Protein AF-A0A4R8L889-F1 (afdb_monomer)

Mean predicted aligned error: 14.19 Å

Organism: NCBI:txid392010

Structure (mmCIF, N/CA/C/O backbone):
data_AF-A0A4R8L889-F1
#
_entry.id   AF-A0A4R8L889-F1
#
loop_
_atom_site.group_PDB
_atom_site.id
_atom_site.type_symbol
_atom_site.label_atom_id
_atom_site.label_alt_id
_atom_site.label_comp_id
_atom_site.label_asym_id
_atom_site.label_entity_id
_atom_site.label_seq_id
_atom_site.pdbx_PDB_ins_code
_atom_site.Cartn_x
_atom_site.Cartn_y
_atom_site.Cartn_z
_atom_site.occupancy
_atom_site.B_iso_or_equiv
_atom_site.auth_seq_id
_atom_site.auth_comp_id
_atom_site.auth_asym_id
_atom_site.auth_atom_id
_atom_site.pdbx_PDB_model_num
ATOM 1 N N . MET A 1 1 ? -43.568 20.601 22.775 1.00 86.56 1 MET A N 1
ATOM 2 C CA . MET A 1 1 ? -43.281 19.195 22.424 1.00 86.56 1 MET A CA 1
ATOM 3 C C . MET A 1 1 ? -43.347 19.053 20.922 1.00 86.56 1 MET A C 1
ATOM 5 O O . MET A 1 1 ? -44.250 19.631 20.333 1.00 86.56 1 MET A O 1
ATOM 9 N N . LEU A 1 2 ? -42.409 18.328 20.322 1.00 93.06 2 LEU A N 1
ATOM 10 C CA . LEU A 1 2 ? -42.327 18.161 18.871 1.00 93.06 2 LEU A CA 1
ATOM 11 C C . LEU A 1 2 ? -42.810 16.766 18.479 1.00 93.06 2 LEU A C 1
ATOM 13 O O . LEU A 1 2 ? -42.552 15.789 19.183 1.00 93.06 2 LEU A O 1
ATOM 17 N N . ARG A 1 3 ? -43.510 16.659 17.355 1.00 95.94 3 ARG A N 1
ATOM 18 C CA . ARG A 1 3 ? -43.811 15.384 16.702 1.00 95.94 3 ARG A CA 1
ATOM 19 C C . ARG A 1 3 ? -42.691 15.034 15.730 1.00 95.94 3 ARG A C 1
ATOM 21 O O . ARG A 1 3 ? -41.908 15.877 15.305 1.00 95.94 3 ARG A O 1
ATOM 28 N N . LYS A 1 4 ? -42.662 13.773 15.292 1.00 94.94 4 LYS A N 1
ATOM 29 C CA . LYS A 1 4 ? -41.688 13.299 14.296 1.00 94.94 4 LYS A CA 1
ATOM 30 C C . LYS A 1 4 ? -41.699 14.118 12.994 1.00 94.94 4 LYS A C 1
ATOM 32 O O . LYS A 1 4 ? -40.660 14.235 12.359 1.00 94.94 4 LYS A O 1
ATOM 37 N N . LYS A 1 5 ? -42.856 14.663 12.590 1.00 96.56 5 LYS A N 1
ATOM 38 C CA . LYS A 1 5 ? -42.965 15.540 11.408 1.00 96.56 5 LYS A CA 1
ATOM 39 C C . LYS A 1 5 ? -42.187 16.845 11.605 1.00 96.56 5 LYS A C 1
ATOM 41 O O . LYS A 1 5 ? -41.402 17.205 10.740 1.00 96.56 5 LYS A O 1
ATOM 46 N N . ASP A 1 6 ? -42.316 17.454 12.776 1.00 97.19 6 ASP A N 1
ATOM 47 C CA . ASP A 1 6 ? -41.641 18.709 13.113 1.00 97.19 6 ASP A CA 1
ATOM 48 C C . ASP A 1 6 ? -40.112 18.521 13.162 1.00 97.19 6 ASP A C 1
ATOM 50 O O . ASP A 1 6 ? -39.364 19.377 12.704 1.00 97.19 6 ASP A O 1
ATOM 54 N N . LEU A 1 7 ? -39.623 17.363 13.632 1.00 96.75 7 LEU A N 1
ATOM 55 C CA . LEU A 1 7 ? -38.185 17.044 13.596 1.00 96.75 7 LEU A CA 1
ATOM 56 C C . LEU A 1 7 ? -37.635 16.963 12.165 1.00 96.75 7 LEU A C 1
ATOM 58 O O . LEU A 1 7 ? -36.503 17.369 11.918 1.00 96.75 7 LEU A O 1
ATOM 62 N N . VAL A 1 8 ? -38.424 16.432 11.227 1.00 97.56 8 VAL A N 1
ATOM 63 C CA . VAL A 1 8 ? -38.043 16.333 9.810 1.00 97.56 8 VAL A CA 1
ATOM 64 C C . VAL A 1 8 ? -37.912 17.724 9.193 1.00 97.56 8 VAL A C 1
ATOM 66 O O . VAL A 1 8 ? -36.929 17.988 8.503 1.00 97.56 8 VAL A O 1
ATOM 69 N N . GLU A 1 9 ? -38.861 18.616 9.483 1.00 97.31 9 GLU A N 1
ATOM 70 C CA . GLU A 1 9 ? -38.838 20.003 9.006 1.00 97.31 9 GLU A CA 1
ATOM 71 C C . GLU A 1 9 ? -37.651 20.786 9.580 1.00 97.31 9 GLU A C 1
ATOM 73 O O . GLU A 1 9 ? -36.946 21.460 8.834 1.00 97.31 9 GLU A O 1
ATOM 78 N N . VAL A 1 10 ? -37.372 20.641 10.880 1.00 97.31 10 VAL A N 1
ATOM 79 C CA . VAL A 1 10 ? -36.268 21.352 11.547 1.00 97.31 10 VAL A CA 1
ATOM 80 C C . VAL A 1 10 ? -34.893 20.859 11.084 1.00 97.31 10 VAL A C 1
ATOM 82 O O . VAL A 1 10 ? -33.978 21.661 10.903 1.00 97.31 10 VAL A O 1
ATOM 85 N N . LEU A 1 11 ? -34.718 19.549 10.888 1.00 97.00 11 LEU A N 1
ATOM 86 C CA . LEU A 1 11 ? -33.416 18.977 10.526 1.00 97.00 11 LEU A CA 1
ATOM 87 C C . LEU A 1 11 ? -33.138 19.006 9.016 1.00 97.00 11 LEU A C 1
ATOM 89 O O . LEU A 1 11 ? -31.977 18.873 8.614 1.00 97.00 11 LEU A O 1
ATOM 93 N N . GLY A 1 12 ? -34.169 19.152 8.179 1.00 97.56 12 GLY A N 1
ATOM 94 C CA . GLY A 1 12 ? -34.040 19.158 6.720 1.00 97.56 12 GLY A CA 1
ATOM 95 C C . GLY A 1 12 ? -33.502 17.842 6.146 1.00 97.56 12 GLY A C 1
ATOM 96 O O . GLY A 1 12 ? -32.724 17.859 5.197 1.00 97.56 12 GLY A O 1
ATOM 97 N N . VAL A 1 13 ? -33.856 16.702 6.748 1.00 97.12 13 VAL A N 1
ATOM 98 C CA . VAL A 1 13 ? -33.422 15.353 6.327 1.00 97.12 13 VAL A CA 1
ATOM 99 C C . VAL A 1 13 ? -34.626 14.456 6.044 1.00 97.12 13 VAL A C 1
ATOM 101 O O . VAL A 1 13 ? -35.734 14.722 6.504 1.00 97.12 13 VAL A O 1
ATOM 104 N N . ALA A 1 14 ? -34.432 13.367 5.298 1.00 97.75 14 ALA A N 1
ATOM 105 C CA . ALA A 1 14 ? -35.516 12.446 4.969 1.00 97.75 14 ALA A CA 1
ATOM 106 C C . ALA A 1 14 ? -36.149 11.808 6.223 1.00 97.75 14 ALA A C 1
ATOM 108 O O . ALA A 1 14 ? -35.481 11.481 7.205 1.00 97.75 14 ALA A O 1
ATOM 109 N N . LYS A 1 15 ? -37.465 11.562 6.166 1.00 97.69 15 LYS A N 1
ATOM 110 C CA . LYS A 1 15 ? -38.235 10.964 7.273 1.00 97.69 15 LYS A CA 1
ATOM 111 C C . LYS A 1 15 ? -37.719 9.583 7.701 1.00 97.69 15 LYS A C 1
ATOM 113 O O . LYS A 1 15 ? -37.825 9.253 8.883 1.00 97.69 15 LYS A O 1
ATOM 118 N N . SER A 1 16 ? -37.217 8.782 6.759 1.00 97.38 16 SER A N 1
ATOM 119 C CA . SER A 1 16 ? -36.585 7.484 7.034 1.00 97.38 16 SER A CA 1
ATOM 120 C C . SER A 1 16 ? -35.320 7.666 7.865 1.00 97.38 16 SER A C 1
ATOM 122 O O . SER A 1 16 ? -35.236 7.112 8.949 1.00 97.38 16 SER A O 1
ATOM 124 N N . THR A 1 17 ? -34.426 8.562 7.450 1.00 97.69 17 THR A N 1
ATOM 125 C CA . THR A 1 17 ? -33.176 8.862 8.161 1.00 97.69 17 THR A CA 1
ATOM 126 C C . THR A 1 17 ? -33.413 9.295 9.609 1.00 97.69 17 THR A C 1
ATOM 128 O O . THR A 1 17 ? -32.753 8.801 10.517 1.00 97.69 17 THR A O 1
ATOM 131 N N . VAL A 1 18 ? -34.409 10.155 9.858 1.00 97.75 18 VAL A N 1
ATOM 132 C CA . VAL A 1 18 ? -34.788 10.534 11.234 1.00 97.75 18 VAL A CA 1
ATOM 133 C C . VAL A 1 18 ? -35.314 9.332 12.022 1.00 97.75 18 VAL A C 1
ATOM 135 O O . VAL A 1 18 ? -35.046 9.215 13.213 1.00 97.75 18 VAL A O 1
ATOM 138 N N . ALA A 1 19 ? -36.073 8.434 11.385 1.00 97.38 19 ALA A N 1
ATOM 139 C CA . ALA A 1 19 ? -36.548 7.207 12.023 1.00 97.38 19 ALA A CA 1
ATOM 140 C C . ALA A 1 19 ? -35.385 6.311 12.457 1.00 97.38 19 ALA A C 1
ATOM 142 O O . ALA A 1 19 ? -35.379 5.841 13.594 1.00 97.38 19 ALA A O 1
ATOM 143 N N . ASP A 1 20 ? -34.420 6.128 11.559 1.00 97.88 20 ASP A N 1
ATOM 144 C CA . ASP A 1 20 ? -33.263 5.269 11.767 1.00 97.88 20 ASP A CA 1
ATOM 145 C C . ASP A 1 20 ? -32.399 5.823 12.898 1.00 97.88 20 ASP A C 1
ATOM 147 O O . ASP A 1 20 ? -32.084 5.099 13.836 1.00 97.88 20 ASP A O 1
ATOM 151 N N . TRP A 1 21 ? -32.118 7.130 12.903 1.00 97.62 21 TRP A N 1
ATOM 152 C CA . TRP A 1 21 ? -31.371 7.764 13.994 1.00 97.62 21 TRP A CA 1
ATOM 153 C C . TRP A 1 21 ? -32.094 7.674 15.337 1.00 97.62 21 TRP A C 1
ATOM 155 O O . TRP A 1 21 ? -31.454 7.422 16.355 1.00 97.62 21 TRP A O 1
ATOM 165 N N . ILE A 1 22 ? -33.421 7.835 15.360 1.00 96.44 22 ILE A N 1
ATOM 166 C CA . ILE A 1 22 ? -34.195 7.670 16.597 1.00 96.44 22 ILE A CA 1
ATOM 167 C C . ILE A 1 22 ? -34.085 6.238 17.119 1.00 96.44 22 ILE A C 1
ATOM 169 O O . ILE A 1 22 ? -33.891 6.057 18.315 1.00 96.44 22 ILE A O 1
ATOM 173 N N . SER A 1 23 ? -34.177 5.232 16.246 1.00 96.00 23 SER A N 1
ATOM 174 C CA . SER A 1 23 ? -34.044 3.830 16.649 1.00 96.00 23 SER A CA 1
ATOM 175 C C . SER A 1 23 ? -32.618 3.490 17.087 1.00 96.00 23 SER A C 1
ATOM 177 O O . SER A 1 23 ? -32.427 2.755 18.052 1.00 96.00 23 SER A O 1
ATOM 179 N N . GLU A 1 24 ? -31.614 4.005 16.379 1.00 96.50 24 GLU A N 1
ATOM 180 C CA . GLU A 1 24 ? -30.206 3.718 16.643 1.00 96.50 24 GLU A CA 1
ATOM 181 C C . GLU A 1 24 ? -29.693 4.380 17.914 1.00 96.50 24 GLU A C 1
ATOM 183 O O . GLU A 1 24 ? -28.865 3.774 18.580 1.00 96.50 24 GLU A O 1
ATOM 188 N N . PHE A 1 25 ? -30.156 5.590 18.235 1.00 95.81 25 PHE A N 1
ATOM 189 C CA . PHE A 1 25 ? -29.645 6.414 19.335 1.00 95.81 25 PHE A CA 1
ATOM 190 C C . PHE A 1 25 ? -30.726 6.737 20.377 1.00 95.81 25 PHE A C 1
ATOM 192 O O . PHE A 1 25 ? -30.626 7.742 21.082 1.00 95.81 25 PHE A O 1
ATOM 199 N N . GLN A 1 26 ? -31.749 5.881 20.507 1.00 94.88 26 GLN A N 1
ATOM 200 C CA . GLN A 1 26 ? -32.895 6.094 21.407 1.00 94.88 26 GLN A CA 1
ATOM 201 C C . GLN A 1 26 ? -32.496 6.418 22.854 1.00 94.88 26 GLN A C 1
ATOM 203 O O . GLN A 1 26 ? -33.179 7.181 23.524 1.00 94.88 26 GLN A O 1
ATOM 208 N N . VAL A 1 27 ? -31.355 5.894 23.309 1.00 93.38 27 VAL A N 1
ATOM 209 C CA . VAL A 1 27 ? -30.817 6.072 24.667 1.00 93.38 27 VAL A CA 1
ATOM 210 C C . VAL A 1 27 ? -30.533 7.546 24.998 1.00 93.38 27 VAL A C 1
ATOM 212 O O . VAL A 1 27 ? -30.650 7.961 26.152 1.00 93.38 27 VAL A O 1
ATOM 215 N N . PHE A 1 28 ? -30.190 8.350 23.988 1.00 95.19 28 PHE A N 1
ATOM 216 C CA . PHE A 1 28 ? -29.838 9.765 24.141 1.00 95.19 28 PHE A CA 1
ATOM 217 C C . PHE A 1 28 ? -30.954 10.719 23.722 1.00 95.19 28 PHE A C 1
ATOM 219 O O . PHE A 1 28 ? -30.784 11.928 23.846 1.00 95.19 28 PHE A O 1
ATOM 226 N N . ILE A 1 29 ? -32.063 10.212 23.179 1.00 95.25 29 ILE A N 1
ATOM 227 C CA . ILE A 1 29 ? -33.138 11.033 22.620 1.00 95.25 29 ILE A CA 1
ATOM 228 C C . ILE A 1 29 ? -34.284 11.059 23.629 1.00 95.25 29 ILE A C 1
ATOM 230 O O . ILE A 1 29 ? -34.945 10.040 23.809 1.00 95.25 29 ILE A O 1
ATOM 234 N N . PRO A 1 30 ? -34.568 12.202 24.277 1.00 93.19 30 PRO A N 1
ATOM 235 C CA . PRO A 1 30 ? -35.624 12.256 25.274 1.00 93.19 30 PRO A CA 1
ATOM 236 C C . PRO A 1 30 ? -37.022 12.128 24.657 1.00 93.19 30 PRO A C 1
ATOM 238 O O . PRO A 1 30 ? -37.539 13.058 24.027 1.00 93.19 30 PRO A O 1
ATOM 241 N N . ILE A 1 31 ? -37.656 10.979 24.889 1.00 93.62 31 ILE A N 1
ATOM 242 C CA . ILE A 1 31 ? -38.998 10.651 24.396 1.00 93.62 31 ILE A CA 1
ATOM 243 C C . ILE A 1 31 ? -40.026 10.753 25.528 1.00 93.62 31 ILE A C 1
ATOM 245 O O . ILE A 1 31 ? -39.783 10.313 26.647 1.00 93.62 31 ILE A O 1
ATOM 249 N N . ILE A 1 32 ? -41.204 11.296 25.217 1.00 92.38 32 ILE A N 1
ATOM 250 C CA . ILE A 1 32 ? -42.394 11.260 26.071 1.00 92.38 32 ILE A CA 1
ATOM 251 C C . ILE A 1 32 ? -43.499 10.536 25.303 1.00 92.38 32 ILE A C 1
ATOM 253 O O . ILE A 1 32 ? -43.883 10.948 24.206 1.00 92.38 32 ILE A O 1
ATOM 257 N N . LYS A 1 33 ? -44.004 9.438 25.867 1.00 92.94 33 LYS A N 1
ATOM 258 C CA . LYS A 1 33 ? -45.139 8.693 25.311 1.00 92.94 33 LYS A CA 1
ATOM 259 C C . LYS A 1 33 ? -46.415 9.122 26.038 1.00 92.94 33 LYS A C 1
ATOM 261 O O . LYS A 1 33 ? -46.530 8.923 27.240 1.00 92.94 33 LYS A O 1
ATOM 266 N N . GLU A 1 34 ? -47.371 9.682 25.304 1.00 92.00 34 GLU A N 1
ATOM 267 C CA . GLU A 1 34 ? -48.712 10.013 25.802 1.00 92.00 34 GLU A CA 1
ATOM 268 C C . GLU A 1 34 ? -49.735 9.170 25.029 1.00 92.00 34 GLU A C 1
ATOM 270 O O . GLU A 1 34 ? -50.155 9.506 23.916 1.00 92.00 34 GLU A O 1
ATOM 275 N N . GLY A 1 35 ? -50.091 8.012 25.592 1.00 92.50 35 GLY A N 1
ATOM 276 C CA . GLY A 1 35 ? -50.948 7.030 24.926 1.00 92.50 35 GLY A CA 1
ATOM 277 C C . GLY A 1 35 ? -50.307 6.482 23.646 1.00 92.50 35 GLY A C 1
ATOM 278 O O . GLY A 1 35 ? -49.202 5.948 23.675 1.00 92.50 35 GLY A O 1
ATOM 279 N N . ALA A 1 36 ? -51.002 6.620 22.512 1.00 91.75 36 ALA A N 1
ATOM 280 C CA . ALA A 1 36 ? -50.512 6.183 21.200 1.00 91.75 36 ALA A CA 1
ATOM 281 C C . ALA A 1 36 ? -49.603 7.214 20.500 1.00 91.75 36 ALA A C 1
ATOM 283 O O . ALA A 1 36 ? -49.088 6.946 19.413 1.00 91.75 36 ALA A O 1
ATOM 284 N N . LEU A 1 37 ? -49.430 8.406 21.079 1.00 92.94 37 LEU A N 1
ATOM 285 C CA . LEU A 1 37 ? -48.647 9.484 20.482 1.00 92.94 37 LEU A CA 1
ATOM 286 C C . LEU A 1 37 ? -47.272 9.593 21.145 1.00 92.94 37 LEU A C 1
ATOM 288 O O . LEU A 1 37 ? -47.131 9.559 22.365 1.00 92.94 37 LEU A O 1
ATOM 292 N N . THR A 1 38 ? -46.243 9.736 20.309 1.00 94.81 38 THR A N 1
ATOM 293 C CA . THR A 1 38 ? -44.855 9.944 20.733 1.00 94.81 38 THR A CA 1
ATOM 294 C C . THR A 1 38 ? -44.460 11.398 20.518 1.00 94.81 38 THR A C 1
ATOM 296 O O . THR A 1 38 ? -44.525 11.910 19.395 1.00 94.81 38 THR A O 1
ATOM 299 N N . TYR A 1 39 ? -44.036 12.043 21.598 1.00 96.31 39 TYR A N 1
ATOM 300 C CA . TYR A 1 39 ? -43.557 13.413 21.630 1.00 96.31 39 TYR A CA 1
ATOM 301 C C . TYR A 1 39 ? -42.066 13.443 21.952 1.00 96.31 39 TYR A C 1
ATOM 303 O O . TYR A 1 39 ? -41.565 12.650 22.746 1.00 96.31 39 TYR A O 1
ATOM 311 N N . TYR A 1 40 ? -41.361 14.386 21.342 1.00 96.25 40 TYR A N 1
ATOM 312 C CA . TYR A 1 40 ? -39.935 14.599 21.540 1.00 96.25 40 TYR A CA 1
ATOM 313 C C . TYR A 1 40 ? -39.727 15.926 22.254 1.00 96.25 40 TYR A C 1
ATOM 315 O O . TYR A 1 40 ? -40.330 16.949 21.888 1.00 96.25 40 TYR A O 1
ATOM 323 N N . LYS A 1 41 ? -38.886 15.912 23.291 1.00 95.69 41 LYS A N 1
ATOM 324 C CA . LYS A 1 41 ? -38.510 17.153 23.968 1.00 95.69 41 LYS A CA 1
ATOM 325 C C . LYS A 1 41 ? -37.592 17.998 23.065 1.00 95.69 41 LYS A C 1
ATOM 327 O O . LYS A 1 41 ? -36.915 17.416 22.213 1.00 95.69 41 LYS A O 1
ATOM 332 N N . PRO A 1 42 ? -37.541 19.334 23.225 1.00 94.94 42 PRO A N 1
ATOM 333 C CA . PRO A 1 42 ? -36.687 20.206 22.410 1.00 94.94 42 PRO A CA 1
ATOM 334 C C . PRO A 1 42 ? -35.208 19.789 22.379 1.00 94.94 42 PRO A C 1
ATOM 336 O O . PRO A 1 42 ? -34.556 19.918 21.350 1.00 94.94 42 PRO A O 1
ATOM 339 N N . GLU A 1 43 ? -34.694 19.203 23.460 1.00 95.25 43 GLU A N 1
ATOM 340 C CA . GLU A 1 43 ? -33.325 18.689 23.575 1.00 95.25 43 GLU A CA 1
ATOM 341 C C . GLU A 1 43 ? -33.025 17.584 22.550 1.00 95.25 43 GLU A C 1
ATOM 343 O O . GLU A 1 43 ? -31.887 17.444 22.106 1.00 95.25 43 GLU A O 1
ATOM 348 N N . SER A 1 44 ? -34.052 16.849 22.106 1.00 95.94 44 SER A N 1
ATOM 349 C CA . SER A 1 44 ? -33.933 15.838 21.046 1.00 95.94 44 SER A CA 1
ATOM 350 C C . SER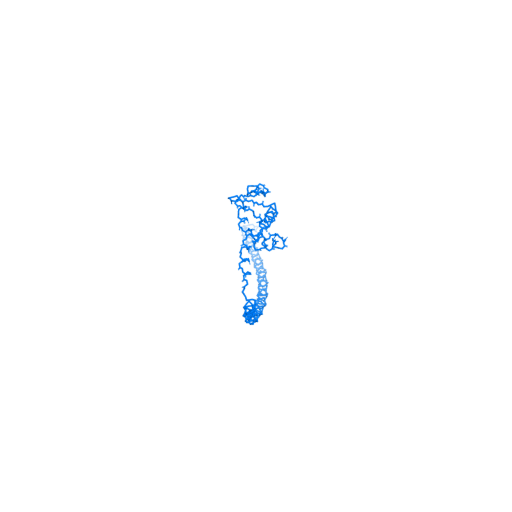 A 1 44 ? -33.444 16.442 19.732 1.00 95.94 44 SER A C 1
ATOM 352 O O . SER A 1 44 ? -32.733 15.780 18.980 1.00 95.94 44 SER A O 1
ATOM 354 N N . VAL A 1 45 ? -33.798 17.702 19.454 1.00 97.06 45 VAL A N 1
ATOM 355 C CA . VAL A 1 45 ? -33.341 18.414 18.253 1.00 97.06 45 VAL A CA 1
ATOM 356 C C . VAL A 1 45 ? -31.829 18.613 18.309 1.00 97.06 45 VAL A C 1
ATOM 358 O O . VAL A 1 45 ? -31.147 18.313 17.335 1.00 97.06 45 VAL A O 1
ATOM 361 N N . ASN A 1 46 ? -31.291 19.020 19.462 1.00 96.50 46 ASN A N 1
ATOM 362 C CA . ASN A 1 46 ? -29.854 19.244 19.646 1.00 96.50 46 ASN A CA 1
ATOM 363 C C . ASN A 1 46 ? -29.045 17.948 19.470 1.00 96.50 46 ASN A C 1
ATOM 365 O O . ASN A 1 46 ? -27.978 17.951 18.848 1.00 96.50 46 ASN A O 1
ATOM 369 N N . VAL A 1 47 ? -29.568 16.830 19.986 1.00 96.88 47 VAL A N 1
ATOM 370 C CA . VAL A 1 47 ? -28.966 15.496 19.825 1.00 96.88 47 VAL A CA 1
ATOM 371 C C . VAL A 1 47 ? -28.976 15.083 18.354 1.00 96.88 47 VAL A C 1
ATOM 373 O O . VAL A 1 47 ? -27.930 14.743 17.803 1.00 96.88 47 VAL A O 1
ATOM 376 N N . LEU A 1 48 ? -30.128 15.176 17.684 1.00 97.56 48 LEU A N 1
ATOM 377 C CA . LEU A 1 48 ? -30.258 14.793 16.276 1.00 97.56 48 LEU A CA 1
ATOM 378 C C . LEU A 1 48 ? -29.439 15.691 15.341 1.00 97.56 48 LEU A C 1
ATOM 380 O O . LEU A 1 48 ? -28.894 15.204 14.354 1.00 97.56 48 LEU A O 1
ATOM 384 N N . GLN A 1 49 ? -29.295 16.976 15.660 1.00 97.88 49 GLN A N 1
ATOM 385 C CA . GLN A 1 49 ? -28.450 17.891 14.899 1.00 97.88 49 GLN A CA 1
ATOM 386 C C . GLN A 1 49 ? -26.961 17.572 15.080 1.00 97.88 49 GLN A C 1
ATOM 388 O O . GLN A 1 49 ? -26.204 17.615 14.115 1.00 97.88 49 GLN A O 1
ATOM 393 N N . THR A 1 50 ? -26.555 17.157 16.283 1.00 97.44 50 THR A N 1
ATOM 394 C CA . THR A 1 50 ? -25.197 16.655 16.538 1.00 97.44 50 THR A CA 1
ATOM 395 C C . THR A 1 50 ? -24.922 15.376 15.740 1.00 97.44 50 THR A C 1
ATOM 397 O O . THR A 1 50 ? -23.894 15.282 15.069 1.00 97.44 50 THR A O 1
ATOM 400 N N . ILE A 1 51 ? -25.859 14.419 15.755 1.00 97.62 51 ILE A N 1
ATOM 401 C CA . ILE A 1 51 ? -25.761 13.172 14.979 1.00 97.62 51 ILE A CA 1
ATOM 402 C C . ILE A 1 51 ? -25.665 13.482 13.484 1.00 97.62 51 ILE A C 1
ATOM 404 O O . ILE A 1 51 ? -24.821 12.903 12.803 1.00 97.62 51 ILE A O 1
ATOM 408 N N . LYS A 1 52 ? -26.479 14.418 12.979 1.00 98.06 52 LYS A N 1
ATOM 409 C CA . LYS A 1 52 ? -26.434 14.864 11.581 1.00 98.06 52 LYS A CA 1
ATOM 410 C C . LYS A 1 52 ? -25.027 15.312 11.184 1.00 98.06 52 LYS A C 1
ATOM 412 O O . LYS A 1 52 ? -24.478 14.765 10.235 1.00 98.06 52 LYS A O 1
ATOM 417 N N . THR A 1 53 ? -24.424 16.232 11.939 1.00 98.00 53 THR A N 1
ATOM 418 C CA . THR A 1 53 ? -23.071 16.737 11.648 1.00 98.00 53 THR A CA 1
ATOM 419 C C . THR A 1 53 ? -22.017 15.627 11.669 1.00 98.00 53 THR A C 1
ATOM 421 O O . THR A 1 53 ? -21.137 15.601 10.815 1.00 98.00 53 THR A O 1
ATOM 424 N N . MET A 1 54 ? -22.109 14.670 12.595 1.00 97.75 54 MET A N 1
ATOM 425 C CA . MET A 1 54 ? -21.161 13.547 12.656 1.00 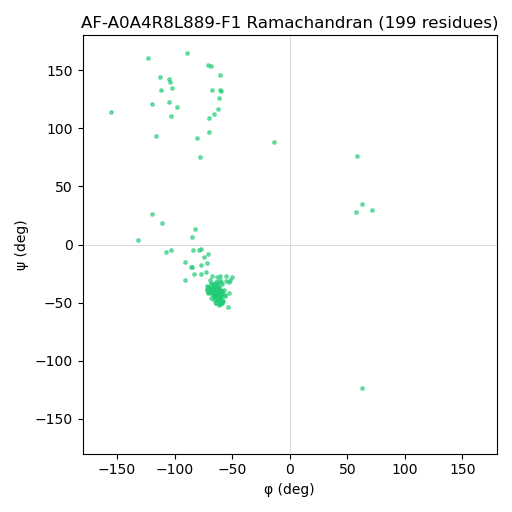97.75 54 MET A CA 1
ATOM 426 C C . MET A 1 54 ? -21.348 12.552 11.507 1.00 97.75 54 MET A C 1
ATOM 428 O O . MET A 1 54 ? -20.375 12.023 10.971 1.00 97.75 54 MET A O 1
ATOM 432 N N . ARG A 1 55 ? -22.596 12.306 11.093 1.00 97.19 55 ARG A N 1
ATOM 433 C CA . ARG A 1 55 ? -22.902 11.460 9.933 1.00 97.19 55 ARG A CA 1
ATOM 434 C C . ARG A 1 55 ? -22.419 12.097 8.630 1.00 97.19 55 ARG A C 1
ATOM 436 O O . ARG A 1 55 ? -21.892 11.382 7.788 1.00 97.19 55 ARG A O 1
ATOM 443 N N . GLU A 1 56 ? -22.519 13.419 8.493 1.00 97.31 56 GLU A N 1
ATOM 444 C CA . GLU A 1 56 ? -21.938 14.169 7.366 1.00 97.31 56 GLU A CA 1
ATOM 445 C C . GLU A 1 56 ? -20.401 14.069 7.328 1.00 97.31 56 GLU A C 1
ATOM 447 O O . GLU A 1 56 ? -19.807 14.099 6.254 1.00 97.31 56 GLU A O 1
ATOM 452 N N . GLN A 1 57 ? -19.756 13.870 8.482 1.00 97.50 57 GLN A N 1
ATOM 453 C CA . GLN A 1 57 ? -18.315 13.614 8.607 1.00 97.50 57 GLN A CA 1
ATOM 454 C C . GLN A 1 57 ? -17.930 12.133 8.422 1.00 97.50 57 GLN A C 1
ATOM 456 O O . GLN A 1 57 ? -16.771 11.779 8.619 1.00 97.50 57 GLN A O 1
ATOM 461 N N . ASN A 1 58 ? -18.873 11.264 8.039 1.00 97.50 58 ASN A N 1
ATOM 462 C CA . ASN A 1 58 ? -18.682 9.813 7.907 1.00 97.50 58 ASN A CA 1
ATOM 463 C C . ASN A 1 58 ? -18.204 9.115 9.196 1.00 97.50 58 ASN A C 1
ATOM 465 O O . ASN A 1 58 ? -17.559 8.069 9.137 1.00 97.50 58 ASN A O 1
ATOM 469 N N . MET A 1 59 ? -18.542 9.662 10.366 1.00 97.56 59 MET A N 1
ATOM 470 C CA . MET A 1 59 ? -18.164 9.069 11.647 1.00 97.56 59 MET A CA 1
ATOM 471 C C . MET A 1 59 ? -18.894 7.727 11.871 1.00 97.56 59 MET A C 1
ATOM 473 O O . MET A 1 59 ? -20.118 7.648 11.666 1.00 97.56 59 MET A O 1
ATOM 477 N N . PRO A 1 60 ? -18.193 6.658 12.298 1.00 97.31 60 PRO A N 1
ATOM 478 C CA . PRO A 1 60 ? -18.824 5.381 12.597 1.00 97.31 60 PRO A CA 1
ATOM 479 C C . PRO A 1 60 ? -19.719 5.487 13.837 1.00 97.31 60 PRO A C 1
ATOM 481 O O . PRO A 1 60 ? -19.506 6.296 14.739 1.00 97.31 60 PRO A O 1
ATOM 484 N N . LYS A 1 61 ? -20.735 4.621 13.907 1.00 96.19 61 LYS A N 1
ATOM 485 C CA . LYS A 1 61 ? -21.747 4.623 14.979 1.00 96.19 61 LYS A CA 1
ATOM 486 C C . LYS A 1 61 ? -21.133 4.595 16.387 1.00 96.19 61 LYS A C 1
ATOM 488 O O . LYS A 1 61 ? -21.626 5.293 17.268 1.00 96.19 61 LYS A O 1
ATOM 493 N N . SER A 1 62 ? -20.086 3.797 16.599 1.00 96.38 62 SER A N 1
ATOM 494 C CA . SER A 1 62 ? -19.392 3.660 17.888 1.00 96.38 62 SER A CA 1
ATOM 495 C C . SER A 1 62 ? -18.793 4.979 18.380 1.00 96.38 62 SER A C 1
ATOM 497 O O . SER A 1 62 ? -18.922 5.309 19.556 1.00 96.38 62 SER A O 1
ATOM 499 N N . GLU A 1 63 ? -18.196 5.759 17.482 1.00 97.38 63 GLU A N 1
ATOM 500 C CA . GLU A 1 63 ? -17.618 7.063 17.812 1.00 97.38 63 GLU A CA 1
ATOM 501 C C . GLU A 1 63 ? -18.706 8.094 18.119 1.00 97.38 63 GLU A C 1
ATOM 503 O O . GLU A 1 63 ? -18.607 8.808 19.115 1.00 97.38 63 GLU A O 1
ATOM 508 N N . ILE A 1 64 ? -19.800 8.103 17.346 1.00 97.25 64 ILE A N 1
ATOM 509 C CA . ILE A 1 64 ? -20.961 8.966 17.623 1.00 97.25 64 ILE A CA 1
ATOM 510 C C . ILE A 1 64 ? -21.488 8.707 19.043 1.00 97.25 64 ILE A C 1
ATOM 512 O O . ILE A 1 64 ? -21.747 9.649 19.789 1.00 97.25 64 ILE A O 1
ATOM 516 N N . TYR A 1 65 ? -21.594 7.437 19.445 1.00 95.56 65 TYR A N 1
ATOM 517 C CA . TYR A 1 65 ? -21.990 7.046 20.802 1.00 95.56 65 TYR A CA 1
ATOM 518 C C . TYR A 1 65 ? -21.067 7.629 21.878 1.00 95.56 65 TYR A C 1
ATOM 520 O O . TYR A 1 65 ? -21.552 8.221 22.845 1.00 95.56 65 TYR A O 1
ATOM 528 N N . ALA A 1 66 ? -19.752 7.498 21.696 1.00 95.56 66 ALA A N 1
ATOM 529 C CA . ALA A 1 66 ? -18.767 8.010 22.642 1.00 95.56 66 ALA A CA 1
ATOM 530 C C . ALA A 1 66 ? -18.861 9.536 22.786 1.00 95.56 66 ALA A C 1
ATOM 532 O O . ALA A 1 66 ? -18.853 10.053 23.904 1.00 95.56 66 ALA A O 1
ATOM 533 N N . VAL A 1 67 ? -19.030 10.266 21.677 1.00 95.69 67 VAL A N 1
ATOM 534 C CA . VAL A 1 67 ? -19.139 11.730 21.729 1.00 95.69 67 VAL A CA 1
ATOM 535 C C . VAL A 1 67 ? -20.457 12.176 22.365 1.00 95.69 67 VAL A C 1
ATOM 537 O O . VAL A 1 67 ? -20.464 13.126 23.150 1.00 95.69 67 VAL A O 1
ATOM 540 N N . LEU A 1 68 ? -21.576 11.502 22.076 1.00 95.25 68 LEU A N 1
ATOM 541 C CA . LEU A 1 68 ? -22.857 11.804 22.725 1.00 95.25 68 LEU A CA 1
ATOM 542 C C . LEU A 1 68 ? -22.788 11.575 24.243 1.00 95.25 68 LEU A C 1
ATOM 544 O O . LEU A 1 68 ? -23.287 12.404 25.006 1.00 95.25 68 LEU A O 1
ATOM 548 N N . GLN A 1 69 ? -22.116 10.508 24.681 1.00 94.19 69 GLN A N 1
ATOM 549 C CA . GLN A 1 69 ? -21.880 10.229 26.097 1.00 94.19 69 GLN A CA 1
ATOM 550 C C . GLN A 1 69 ? -20.967 11.284 26.741 1.00 94.19 69 GLN A C 1
ATOM 552 O O . GLN A 1 69 ? -21.281 11.798 27.813 1.00 94.19 69 GLN A O 1
ATOM 557 N N . GLN A 1 70 ? -19.876 11.663 26.070 1.00 94.88 70 GLN A N 1
ATOM 558 C CA . GLN A 1 70 ? -18.927 12.668 26.559 1.00 94.88 70 GLN A CA 1
ATOM 559 C C . GLN A 1 70 ? -19.554 14.064 26.686 1.00 94.88 70 GLN A C 1
ATOM 561 O O . GLN A 1 70 ? -19.229 14.807 27.609 1.00 94.88 70 GLN A O 1
ATOM 566 N N . ARG A 1 71 ? -20.477 14.425 25.785 1.00 92.88 71 ARG A N 1
ATOM 567 C CA . ARG A 1 71 ? -21.220 15.696 25.844 1.00 92.88 71 ARG A CA 1
ATOM 568 C C . ARG A 1 71 ? -22.239 15.759 26.984 1.00 92.88 71 ARG A C 1
ATOM 570 O O . ARG A 1 71 ? -22.804 16.824 27.214 1.00 92.88 71 ARG A O 1
ATOM 577 N N . GLY A 1 72 ? -22.472 14.651 27.689 1.00 89.56 72 GLY A N 1
ATOM 578 C CA . GLY A 1 72 ? -23.370 14.608 28.839 1.00 89.56 72 GLY A CA 1
ATOM 579 C C . GLY A 1 72 ? -24.843 14.735 28.462 1.00 89.56 72 GLY A C 1
ATOM 580 O O . GLY A 1 72 ? -25.626 15.274 29.244 1.00 89.56 72 GLY A O 1
ATOM 581 N N . PHE A 1 73 ? -25.241 14.271 27.270 1.00 89.12 73 PHE A N 1
ATOM 582 C CA . PHE A 1 73 ? -26.662 14.219 26.943 1.00 89.12 73 PHE A CA 1
ATOM 583 C C . PHE A 1 73 ? -27.387 13.298 27.937 1.00 89.12 73 PHE A C 1
ATOM 585 O O . PHE A 1 73 ? -26.898 12.200 28.216 1.00 89.12 73 PHE A O 1
ATOM 592 N N . PRO A 1 74 ? -28.534 13.731 28.493 1.00 78.00 74 PRO A N 1
ATOM 593 C CA . PRO A 1 74 ? -29.239 12.971 29.511 1.00 78.00 74 PRO A CA 1
ATOM 594 C C . PRO A 1 74 ? -29.687 11.629 28.934 1.00 78.00 74 PRO A C 1
ATOM 596 O O . PRO A 1 74 ? -30.505 11.570 28.015 1.00 78.00 74 PRO A O 1
ATOM 599 N N . ILE A 1 75 ? -29.143 10.552 29.497 1.00 79.88 75 ILE A N 1
ATOM 600 C CA . ILE A 1 75 ? -29.563 9.187 29.201 1.00 79.88 75 ILE A CA 1
ATOM 601 C C . ILE A 1 75 ? -30.989 9.055 29.723 1.00 79.88 75 ILE A C 1
ATOM 603 O O . ILE A 1 75 ? -31.231 9.133 30.930 1.00 79.88 75 ILE A O 1
ATOM 607 N N . THR A 1 76 ? -31.951 8.903 28.817 1.00 72.25 76 THR A N 1
ATOM 608 C CA . THR A 1 76 ? -33.346 8.716 29.224 1.00 72.25 76 THR A CA 1
ATOM 609 C C . THR A 1 76 ? -33.537 7.259 29.600 1.00 72.25 76 THR A C 1
ATOM 611 O O . THR A 1 76 ? -33.833 6.406 28.769 1.00 72.25 76 THR A O 1
ATOM 614 N N . ILE A 1 77 ? -33.338 6.965 30.883 1.00 62.66 77 ILE A N 1
ATOM 615 C CA . ILE A 1 77 ? -33.621 5.653 31.458 1.00 62.66 77 ILE A CA 1
ATOM 616 C C . ILE A 1 77 ? -35.137 5.568 31.674 1.00 62.66 77 ILE A C 1
ATOM 618 O O . ILE A 1 77 ? -35.639 5.737 32.776 1.00 62.66 77 ILE A O 1
ATOM 622 N N . SER A 1 78 ? -35.890 5.373 30.592 1.00 57.34 78 SER A N 1
ATOM 623 C CA . SER A 1 78 ? -37.352 5.239 30.647 1.00 57.34 78 SER A CA 1
ATOM 624 C C . SER A 1 78 ? -37.818 3.858 31.144 1.00 57.34 78 SER A C 1
ATOM 626 O O . SER A 1 78 ? -39.021 3.657 31.265 1.00 57.34 78 SER A O 1
ATOM 628 N N . GLU A 1 79 ? -36.912 2.906 31.405 1.00 52.94 79 GLU A N 1
ATOM 629 C CA . GLU A 1 79 ? -37.274 1.497 31.662 1.00 52.94 79 GLU A CA 1
ATOM 630 C C . GLU A 1 79 ? -36.621 0.858 32.907 1.00 52.94 79 GLU A C 1
ATOM 632 O O . GLU A 1 79 ? -36.859 -0.316 33.155 1.00 52.94 79 GLU A O 1
ATOM 637 N N . ALA A 1 80 ? -35.847 1.580 33.735 1.00 49.47 80 ALA A N 1
ATOM 638 C CA . ALA A 1 80 ? -35.177 0.962 34.900 1.00 49.47 80 ALA A CA 1
ATOM 639 C C . ALA A 1 80 ? -35.756 1.325 36.280 1.00 49.47 80 ALA A C 1
ATOM 641 O O . ALA A 1 80 ? -35.329 0.752 37.281 1.00 49.47 80 ALA A O 1
ATOM 642 N N . GLU A 1 81 ? -36.715 2.250 36.378 1.00 47.19 81 GLU A N 1
ATOM 643 C CA . GLU A 1 81 ? -37.268 2.627 37.691 1.00 47.19 81 GLU A CA 1
ATOM 644 C C . GLU A 1 81 ? -38.185 1.540 38.288 1.00 47.19 81 GLU A C 1
ATOM 646 O O . GLU A 1 81 ? -38.275 1.430 39.510 1.00 47.19 81 GLU A O 1
ATOM 651 N N . GLU A 1 82 ? -38.780 0.662 37.470 1.00 51.56 82 GLU A N 1
ATOM 652 C CA . GLU A 1 82 ? -39.637 -0.430 37.969 1.00 51.56 82 GLU A CA 1
ATOM 653 C C . GLU A 1 82 ? -38.864 -1.628 38.556 1.00 51.56 82 GLU A C 1
ATOM 655 O O . GLU A 1 82 ? -39.386 -2.308 39.444 1.00 51.56 82 GLU A O 1
ATOM 660 N N . ASP A 1 83 ? -37.612 -1.870 38.150 1.00 51.22 83 ASP A N 1
ATOM 661 C CA . ASP A 1 83 ? -36.830 -3.021 38.637 1.00 51.22 83 ASP A CA 1
ATOM 662 C C . ASP A 1 83 ? -35.996 -2.708 39.889 1.00 51.22 83 ASP A C 1
ATOM 664 O O . ASP A 1 83 ? -35.822 -3.567 40.759 1.00 51.22 83 ASP A O 1
ATOM 668 N N . VAL A 1 84 ? -35.541 -1.464 40.064 1.00 52.97 84 VAL A N 1
ATOM 669 C CA . VAL A 1 84 ? -34.738 -1.079 41.241 1.00 52.97 84 VAL A CA 1
ATOM 670 C C . VAL A 1 84 ? -35.581 -1.093 42.525 1.00 52.97 84 VAL A C 1
ATOM 672 O O . VAL A 1 84 ? -35.081 -1.435 43.600 1.00 52.97 84 VAL A O 1
ATOM 675 N N . GLN A 1 85 ? -36.886 -0.820 42.428 1.00 48.34 85 GLN A N 1
ATOM 676 C CA . GLN A 1 85 ? -37.784 -0.820 43.587 1.00 48.34 85 GLN A CA 1
ATOM 677 C C . GLN A 1 85 ? -38.193 -2.231 44.054 1.00 48.34 85 GLN A C 1
ATOM 679 O O . GLN A 1 85 ? -38.583 -2.398 45.210 1.00 48.34 85 GLN A O 1
ATOM 684 N N . LYS A 1 86 ? -38.025 -3.264 43.213 1.00 52.06 86 LYS A N 1
ATOM 685 C CA . LYS A 1 86 ? -38.248 -4.677 43.582 1.00 52.06 86 LYS A CA 1
ATOM 686 C C . LYS A 1 86 ? -37.058 -5.332 44.288 1.00 52.06 86 LYS A C 1
ATOM 688 O O . LYS A 1 86 ? -37.260 -6.267 45.059 1.00 52.06 86 LYS A O 1
ATOM 693 N N . VAL A 1 87 ? -35.835 -4.845 44.072 1.00 54.66 87 VAL A N 1
ATOM 694 C CA . VAL A 1 87 ? -34.608 -5.450 44.635 1.00 54.66 87 VAL A CA 1
ATOM 695 C C . VAL A 1 87 ? -34.308 -4.965 46.064 1.00 54.66 87 VAL A C 1
ATOM 697 O O . VAL A 1 87 ? -33.629 -5.651 46.824 1.00 54.66 87 VAL A O 1
ATOM 700 N N . LEU A 1 88 ? -34.881 -3.836 46.496 1.00 48.25 88 LEU A N 1
ATOM 701 C CA . LEU A 1 88 ? -34.711 -3.275 47.850 1.00 48.25 88 LEU A CA 1
ATOM 702 C C . LEU A 1 88 ? -35.626 -3.905 48.924 1.00 48.25 88 LEU A C 1
ATOM 704 O O . LEU A 1 88 ? -35.749 -3.395 50.043 1.00 48.25 88 LEU A O 1
ATOM 708 N N . GLY A 1 89 ? -36.253 -5.042 48.614 1.00 48.53 89 GLY A N 1
ATOM 709 C CA . GLY A 1 89 ? -36.975 -5.869 49.575 1.00 48.53 89 GLY A CA 1
ATOM 710 C C . GLY A 1 89 ? -36.020 -6.564 50.546 1.00 48.53 89 GLY A C 1
ATOM 711 O O . GLY A 1 89 ? -35.470 -7.610 50.229 1.00 48.53 89 GLY A O 1
ATOM 712 N N . LYS A 1 90 ? -35.851 -5.961 51.731 1.00 53.69 90 LYS A N 1
ATOM 713 C CA . LYS A 1 90 ? -35.244 -6.484 52.974 1.00 53.69 90 LYS A CA 1
ATOM 714 C C . LYS A 1 90 ? -35.038 -8.011 53.013 1.00 53.69 90 LYS A C 1
ATOM 716 O O . LYS A 1 90 ? -35.863 -8.725 53.575 1.00 53.69 90 LYS A O 1
ATOM 721 N N . LEU A 1 91 ? -33.901 -8.494 52.520 1.00 50.94 91 LEU A N 1
ATOM 722 C CA . LEU A 1 91 ? -33.345 -9.798 52.882 1.00 50.94 91 LEU A CA 1
ATOM 723 C C . LEU A 1 91 ? -31.825 -9.790 52.660 1.00 50.94 91 LEU A C 1
ATOM 725 O O . LEU A 1 91 ? -31.334 -9.678 51.544 1.00 50.94 91 LEU A O 1
ATOM 729 N N . ASP A 1 92 ? -31.115 -9.900 53.783 1.00 64.44 92 ASP A N 1
ATOM 730 C CA . ASP A 1 92 ? -29.716 -10.304 53.931 1.00 64.44 92 ASP A CA 1
ATOM 731 C C . ASP A 1 92 ? -28.620 -9.496 53.214 1.00 64.44 92 ASP A C 1
ATOM 733 O O . ASP A 1 92 ? -27.923 -9.977 52.318 1.00 64.44 92 ASP A O 1
ATOM 737 N N . ALA A 1 93 ? -28.309 -8.321 53.771 1.00 67.75 93 ALA A N 1
ATOM 738 C CA . ALA A 1 93 ? -27.045 -7.617 53.517 1.00 67.75 93 ALA A CA 1
ATOM 739 C C . ALA A 1 93 ? -25.802 -8.521 53.705 1.00 67.75 93 ALA A C 1
ATOM 741 O O . ALA A 1 93 ? -24.780 -8.334 53.050 1.00 67.75 93 ALA A O 1
ATOM 742 N N . ARG A 1 94 ? -25.890 -9.549 54.563 1.00 71.88 94 ARG A N 1
ATOM 743 C CA . ARG A 1 94 ? -24.823 -10.540 54.774 1.00 71.88 94 ARG A CA 1
ATOM 744 C C . ARG A 1 94 ? -24.653 -11.500 53.592 1.00 71.88 94 ARG A C 1
ATOM 746 O O . ARG A 1 94 ? -23.525 -11.851 53.261 1.00 71.88 94 ARG A O 1
ATOM 753 N N . LYS A 1 95 ? -25.752 -11.917 52.957 1.00 74.81 95 LYS A 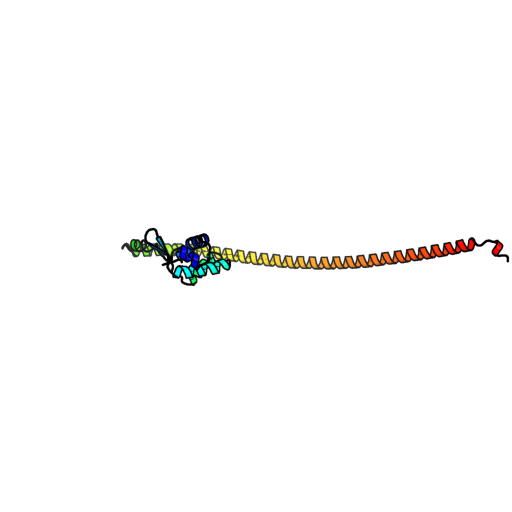N 1
ATOM 754 C CA . LYS A 1 95 ? -25.716 -12.775 51.765 1.00 74.81 95 LYS A CA 1
ATOM 755 C C . LYS A 1 95 ? -25.190 -11.997 50.563 1.00 74.81 95 LYS A C 1
ATOM 757 O O . LYS A 1 95 ? -24.329 -12.502 49.859 1.00 74.81 95 LYS A O 1
ATOM 762 N N . GLN A 1 96 ? -25.605 -10.737 50.419 1.00 75.12 96 GLN A N 1
ATOM 763 C CA . GLN A 1 96 ? -25.047 -9.835 49.408 1.00 75.12 96 GLN A CA 1
ATOM 764 C C . GLN A 1 96 ? -23.536 -9.643 49.578 1.00 75.12 96 GLN A C 1
ATOM 766 O O . GLN A 1 96 ? -22.805 -9.685 48.595 1.00 75.12 96 GLN A O 1
ATOM 771 N N . LEU A 1 97 ? -23.044 -9.494 50.812 1.00 77.69 97 LEU A N 1
ATOM 772 C CA . LEU A 1 97 ? -21.607 -9.363 51.059 1.00 77.69 97 LEU A CA 1
ATOM 773 C C . LEU A 1 97 ? -20.828 -10.640 50.691 1.00 77.69 97 LEU A C 1
ATOM 775 O O . LEU A 1 97 ? -19.753 -10.550 50.105 1.00 77.69 97 LEU A O 1
ATOM 779 N N . LEU A 1 98 ? -21.380 -11.823 50.984 1.00 83.06 98 LEU A N 1
ATOM 780 C CA . LEU A 1 98 ? -20.796 -13.110 50.582 1.00 83.06 98 LEU A CA 1
ATOM 781 C C . LEU A 1 98 ? -20.792 -13.298 49.059 1.00 83.06 98 LEU A C 1
ATOM 783 O O . LEU A 1 98 ? -19.791 -13.748 48.506 1.00 83.06 98 LEU A O 1
ATOM 787 N N . ASP A 1 99 ? -21.871 -12.911 48.378 1.00 85.06 99 ASP A N 1
ATOM 788 C CA . ASP A 1 99 ? -21.951 -12.968 46.917 1.00 85.06 99 ASP A CA 1
ATOM 789 C C . ASP A 1 99 ? -20.933 -12.018 46.270 1.00 85.06 99 ASP A C 1
ATOM 791 O O . ASP A 1 99 ? -20.242 -12.409 45.329 1.00 85.06 99 ASP A O 1
ATOM 795 N N . VAL A 1 100 ? -20.759 -10.811 46.820 1.00 81.31 100 VAL A N 1
ATOM 796 C CA . VAL A 1 100 ? -19.720 -9.868 46.377 1.00 81.31 100 VAL A CA 1
ATOM 797 C C . VAL A 1 100 ? -18.320 -10.436 46.625 1.00 81.31 100 VAL A C 1
ATOM 799 O O . VAL A 1 100 ? -17.482 -10.362 45.733 1.00 81.31 100 VAL A O 1
ATOM 802 N N . MET A 1 101 ? -18.046 -11.052 47.780 1.00 78.50 101 MET A N 1
ATOM 803 C CA . MET A 1 101 ? -16.736 -11.669 48.046 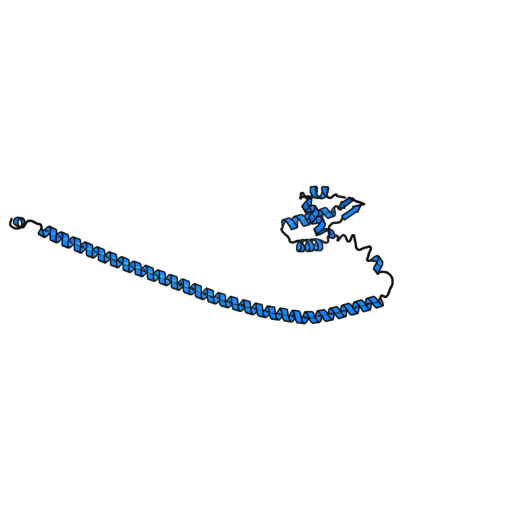1.00 78.50 101 MET A CA 1
ATOM 804 C C . MET A 1 101 ? -16.431 -12.830 47.094 1.00 78.50 101 MET A C 1
ATOM 806 O O . MET A 1 101 ? -15.308 -12.927 46.605 1.00 78.50 101 MET A O 1
ATOM 810 N N . ASN A 1 102 ? -17.419 -13.668 46.776 1.00 84.00 102 ASN A N 1
ATOM 811 C CA . ASN A 1 102 ? -17.259 -14.737 45.787 1.00 84.00 102 ASN A CA 1
ATOM 812 C C . ASN A 1 102 ? -17.032 -14.174 44.377 1.00 84.00 102 ASN A C 1
ATOM 814 O O . ASN A 1 102 ? -16.206 -14.692 43.630 1.00 84.00 102 ASN A O 1
ATOM 818 N N . GLN A 1 103 ? -17.718 -13.087 44.012 1.00 86.12 103 GLN A N 1
ATOM 819 C CA . GLN A 1 103 ? -17.480 -12.397 42.743 1.00 86.12 103 GLN A CA 1
ATOM 820 C C . GLN A 1 103 ? -16.078 -11.789 42.674 1.00 86.12 103 GLN A C 1
ATOM 822 O O . GLN A 1 103 ? -15.425 -11.917 41.643 1.00 86.12 103 GLN A O 1
ATOM 827 N N . VAL A 1 104 ? -15.596 -11.175 43.759 1.00 85.19 104 VAL A N 1
ATOM 828 C CA . VAL A 1 104 ? -14.234 -10.627 43.842 1.00 85.19 104 VAL A CA 1
ATOM 829 C C . VAL A 1 104 ? -13.192 -11.746 43.779 1.00 85.19 104 VAL A C 1
ATOM 831 O O . VAL A 1 104 ? -12.209 -11.597 43.063 1.00 85.19 104 VAL A O 1
ATOM 834 N N . GLY A 1 105 ? -13.420 -12.880 44.448 1.00 88.56 105 GLY A N 1
ATOM 835 C CA . GLY A 1 105 ? -12.552 -14.059 44.359 1.00 88.56 105 GLY A CA 1
ATOM 836 C C . GLY A 1 105 ? -12.444 -14.594 42.930 1.00 88.56 105 GLY A C 1
ATOM 837 O O . GLY A 1 105 ? -11.343 -14.709 42.401 1.00 88.56 105 GLY A O 1
ATOM 838 N N . ASN A 1 106 ? -13.584 -14.795 42.263 1.00 88.81 106 ASN A N 1
ATOM 839 C CA . ASN A 1 106 ? -13.626 -15.218 40.860 1.00 88.81 106 ASN A CA 1
ATOM 840 C C . ASN A 1 106 ? -13.011 -14.174 39.910 1.00 88.81 106 ASN A C 1
ATOM 842 O O . ASN A 1 106 ? -12.473 -14.525 38.863 1.00 88.81 106 ASN A O 1
ATOM 846 N N . ALA A 1 107 ? -13.116 -12.881 40.230 1.00 84.94 107 ALA A N 1
ATOM 847 C CA . ALA A 1 107 ? -12.495 -11.818 39.446 1.00 84.94 107 ALA A CA 1
ATOM 848 C C . ALA A 1 107 ? -10.969 -11.800 39.616 1.00 84.94 107 ALA A C 1
ATOM 850 O O . ALA A 1 107 ? -10.266 -11.611 38.630 1.00 84.94 107 ALA A O 1
ATOM 851 N N . LEU A 1 108 ? -10.457 -12.031 40.828 1.00 81.12 108 LEU A N 1
ATOM 852 C CA . LEU A 1 108 ? -9.020 -12.143 41.096 1.00 81.12 108 LEU A CA 1
ATOM 853 C C . LEU A 1 108 ? -8.405 -13.374 40.424 1.00 81.12 108 LEU A C 1
ATOM 855 O O . LEU A 1 108 ? -7.327 -13.264 39.853 1.00 81.12 108 LEU A O 1
ATOM 859 N N . GLU A 1 109 ? -9.103 -14.512 40.433 1.00 86.81 109 GLU A N 1
ATOM 860 C CA . GLU A 1 109 ? -8.675 -15.718 39.711 1.00 86.81 109 GLU A CA 1
ATOM 861 C C . GLU A 1 109 ? -8.573 -15.449 38.199 1.00 86.81 109 GLU A C 1
ATOM 863 O O . GLU A 1 109 ? -7.541 -15.706 37.589 1.00 86.81 109 GLU A O 1
ATOM 868 N N . ARG A 1 110 ? -9.576 -14.782 37.610 1.00 88.06 110 ARG A N 1
ATOM 869 C CA . ARG A 1 110 ? -9.527 -14.354 36.200 1.00 88.06 110 ARG A CA 1
ATOM 870 C C . ARG A 1 110 ? -8.432 -13.329 35.904 1.00 88.06 110 ARG A C 1
ATOM 872 O O . ARG A 1 110 ? -7.937 -13.303 34.784 1.00 88.06 110 ARG A O 1
ATOM 879 N N . LEU A 1 111 ? -8.093 -12.458 36.856 1.00 80.88 111 LEU A N 1
ATOM 880 C CA . LEU A 1 111 ? -6.998 -11.495 36.696 1.00 80.88 111 LEU A CA 1
ATOM 881 C C . LEU A 1 111 ? -5.636 -12.197 36.679 1.00 80.88 111 LEU A C 1
ATOM 883 O O . LEU A 1 111 ? -4.783 -11.812 35.886 1.00 80.88 111 LEU A O 1
ATOM 887 N N . ALA A 1 112 ? -5.456 -13.237 37.497 1.00 83.31 112 ALA A N 1
ATOM 888 C CA . ALA A 1 112 ? -4.249 -14.061 37.471 1.00 83.31 112 ALA A CA 1
ATOM 889 C C . ALA A 1 112 ? -4.110 -14.804 36.129 1.00 83.31 112 ALA A C 1
ATOM 891 O O . ALA A 1 112 ? -3.049 -14.752 35.512 1.00 83.31 112 ALA A O 1
ATOM 892 N N . ASP A 1 113 ? -5.200 -15.388 35.618 1.00 89.62 113 ASP A N 1
ATOM 893 C CA . ASP A 1 113 ? -5.213 -16.002 34.280 1.00 89.62 113 ASP A CA 1
ATOM 894 C C . ASP A 1 113 ? -4.922 -14.971 33.170 1.00 89.62 113 ASP A C 1
ATOM 896 O O . ASP A 1 113 ? -4.295 -15.280 32.155 1.00 89.62 113 ASP A O 1
ATOM 900 N N . GLN A 1 114 ? -5.361 -13.720 33.344 1.00 87.38 114 GLN A N 1
ATOM 901 C CA . GLN A 1 114 ? -5.082 -12.648 32.388 1.00 87.38 114 GLN A CA 1
ATOM 902 C C . GLN A 1 114 ? -3.603 -12.248 32.356 1.00 87.38 114 GLN A C 1
ATOM 904 O O . GLN A 1 114 ? -3.113 -11.911 31.279 1.00 87.38 114 GLN A O 1
ATOM 909 N N . GLU A 1 115 ? -2.878 -12.317 33.472 1.00 90.88 115 GLU A N 1
ATOM 910 C CA . GLU A 1 115 ? -1.450 -11.980 33.527 1.00 90.88 115 GLU A CA 1
ATOM 911 C C . GLU A 1 115 ? -0.613 -12.908 32.629 1.00 90.88 115 GLU A C 1
ATOM 913 O O . GLU A 1 115 ? 0.189 -12.430 31.825 1.00 90.88 115 GLU A O 1
ATOM 918 N N . GLU A 1 116 ? -0.897 -14.215 32.644 1.00 91.38 116 GLU A N 1
ATOM 919 C CA . GLU A 1 116 ? -0.246 -15.187 31.752 1.00 91.38 116 GLU A CA 1
ATOM 920 C C . GLU A 1 116 ? -0.564 -14.897 30.273 1.00 91.38 116 GLU A C 1
ATOM 922 O O . GLU A 1 116 ? 0.313 -14.947 29.404 1.00 91.38 116 GLU A O 1
ATOM 927 N N . THR A 1 117 ? -1.813 -14.526 29.963 1.00 92.38 117 THR A N 1
ATOM 928 C CA . THR A 1 117 ? -2.175 -14.155 28.585 1.00 92.38 117 THR A CA 1
ATOM 929 C C . THR A 1 117 ? -1.475 -12.883 28.113 1.00 92.38 117 THR A C 1
ATOM 931 O O . THR A 1 117 ? -1.105 -12.805 26.940 1.00 92.38 117 THR A O 1
ATOM 934 N N . ILE A 1 118 ? -1.262 -11.908 29.003 1.00 93.38 118 ILE A N 1
ATOM 935 C CA . ILE A 1 118 ? -0.535 -10.673 28.691 1.00 93.38 118 ILE A CA 1
ATOM 936 C C . ILE A 1 118 ? 0.925 -11.005 28.385 1.00 93.38 118 ILE A C 1
ATOM 938 O O . ILE A 1 118 ? 1.410 -10.609 27.328 1.00 93.38 118 ILE A O 1
ATOM 942 N N . GLU A 1 119 ? 1.585 -11.818 29.214 1.00 95.38 119 GLU A N 1
ATOM 943 C CA . GLU A 1 119 ? 2.973 -12.239 28.980 1.00 95.38 119 GLU A CA 1
ATOM 944 C C . GLU A 1 119 ? 3.125 -12.970 27.631 1.00 95.38 119 GLU A C 1
ATOM 946 O O . GLU A 1 119 ? 4.078 -12.752 26.876 1.00 95.38 119 GLU A O 1
ATOM 951 N N . HIS A 1 120 ? 2.157 -13.820 27.271 1.00 95.44 120 HIS A N 1
ATOM 952 C CA . HIS A 1 120 ? 2.144 -14.477 25.964 1.00 95.44 120 HIS A CA 1
ATOM 953 C C . HIS A 1 120 ? 1.951 -13.507 24.794 1.00 95.44 120 HIS A C 1
ATOM 955 O O . HIS A 1 120 ? 2.566 -13.693 23.738 1.00 95.44 120 HIS A O 1
ATOM 961 N N . ILE A 1 121 ? 1.098 -12.493 24.954 1.00 93.75 121 ILE A N 1
ATOM 962 C CA . ILE A 1 121 ? 0.880 -11.462 23.935 1.00 93.75 121 ILE A CA 1
ATOM 963 C C . ILE A 1 121 ? 2.147 -10.625 23.753 1.00 93.75 121 ILE A C 1
ATOM 965 O O . ILE A 1 121 ? 2.540 -10.404 22.609 1.00 93.75 121 ILE A O 1
ATOM 969 N N . GLU A 1 122 ? 2.813 -10.234 24.839 1.00 95.69 122 GLU A N 1
ATOM 970 C CA . GLU A 1 122 ? 4.070 -9.477 24.808 1.00 95.69 122 GLU A CA 1
ATOM 971 C C . GLU A 1 122 ? 5.171 -10.262 24.089 1.00 95.69 122 GLU A C 1
ATOM 973 O O . GLU A 1 122 ? 5.717 -9.783 23.096 1.00 95.69 122 GLU A O 1
ATOM 978 N N . LYS A 1 123 ? 5.402 -11.529 24.463 1.00 97.38 123 LYS A N 1
ATOM 979 C CA . LYS A 1 123 ? 6.376 -12.397 23.772 1.00 97.38 123 LYS A CA 1
ATOM 980 C C . LYS A 1 123 ? 6.078 -12.543 22.282 1.00 97.38 123 LYS A C 1
ATOM 982 O O . LYS A 1 123 ? 6.986 -12.583 21.452 1.00 97.38 123 LYS A O 1
ATOM 987 N N . ARG A 1 124 ? 4.797 -12.650 21.919 1.00 97.38 124 ARG A N 1
ATOM 988 C CA . ARG A 1 124 ? 4.381 -12.727 20.515 1.00 97.38 124 ARG A CA 1
ATOM 989 C C . ARG A 1 124 ? 4.597 -11.397 19.793 1.00 97.38 124 ARG A C 1
ATOM 991 O O . ARG A 1 124 ? 4.950 -11.411 18.616 1.00 97.38 124 ARG A O 1
ATOM 998 N N . GLN A 1 125 ? 4.363 -10.272 20.459 1.00 96.00 125 GLN A N 1
ATOM 999 C CA . GLN A 1 125 ? 4.590 -8.944 19.902 1.00 96.00 125 GLN A CA 1
ATOM 1000 C C . GLN A 1 125 ? 6.082 -8.702 19.649 1.00 96.00 125 GLN A C 1
ATOM 1002 O O . GLN A 1 125 ? 6.429 -8.235 18.565 1.00 96.00 125 GLN A O 1
ATOM 1007 N N . ASP A 1 126 ? 6.951 -9.112 20.572 1.00 97.44 126 ASP A N 1
ATOM 1008 C CA . ASP A 1 126 ? 8.405 -9.042 20.406 1.00 97.44 126 ASP A CA 1
ATOM 1009 C C . ASP A 1 126 ? 8.877 -9.906 19.229 1.00 97.44 126 ASP A C 1
ATOM 1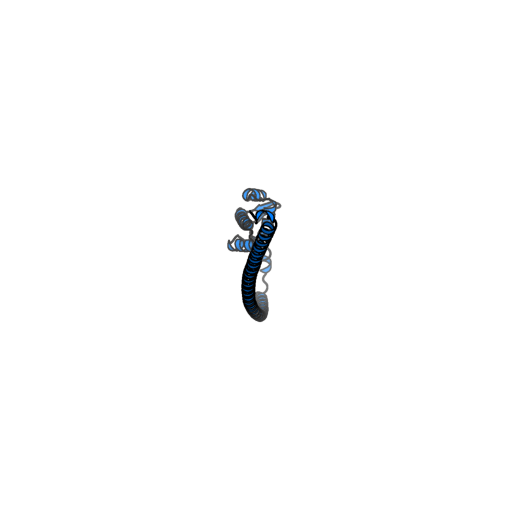011 O O . ASP A 1 126 ? 9.575 -9.420 18.342 1.00 97.44 126 ASP A O 1
ATOM 1015 N N . ALA A 1 127 ? 8.400 -11.152 19.133 1.00 97.94 127 ALA A N 1
ATOM 1016 C CA . ALA A 1 127 ? 8.735 -12.031 18.011 1.00 97.94 127 ALA A CA 1
ATOM 1017 C C . ALA A 1 127 ? 8.272 -11.470 16.651 1.00 97.94 127 ALA A C 1
ATOM 1019 O O . ALA A 1 127 ? 8.972 -11.604 15.645 1.00 97.94 127 ALA A O 1
ATOM 1020 N N . LEU A 1 128 ? 7.096 -10.829 16.603 1.00 96.38 128 LEU A N 1
ATOM 1021 C CA . LEU A 1 128 ? 6.606 -10.158 15.395 1.00 96.38 128 LEU A CA 1
ATOM 1022 C C . LEU A 1 128 ? 7.439 -8.920 15.048 1.00 96.38 128 LEU A C 1
ATOM 1024 O O . LEU A 1 128 ? 7.692 -8.680 13.869 1.00 96.38 128 LEU A O 1
ATOM 1028 N N . SER A 1 129 ? 7.873 -8.158 16.051 1.00 97.81 129 SER A N 1
ATOM 1029 C CA . SER A 1 129 ? 8.761 -7.006 15.876 1.00 97.81 129 SER A CA 1
ATOM 1030 C C . SER A 1 129 ? 10.110 -7.433 15.286 1.00 97.81 129 SER A C 1
ATOM 1032 O O . SER A 1 129 ? 10.548 -6.885 14.271 1.00 97.81 129 SER A O 1
ATOM 1034 N N . ASP A 1 130 ? 10.718 -8.489 15.833 1.00 98.00 130 ASP A N 1
ATOM 1035 C CA . ASP A 1 130 ? 11.967 -9.061 15.319 1.00 98.00 130 ASP A CA 1
ATOM 1036 C C . ASP A 1 130 ? 11.807 -9.583 13.885 1.00 98.00 130 ASP A C 1
ATOM 1038 O O . ASP A 1 130 ? 12.658 -9.343 13.023 1.00 98.00 130 ASP A O 1
ATOM 1042 N N . GLN A 1 131 ? 10.682 -10.245 13.591 1.00 98.00 131 GLN A N 1
ATOM 1043 C CA . GLN A 1 131 ? 10.369 -10.704 12.240 1.00 98.00 131 GLN A CA 1
ATOM 1044 C C . GLN A 1 131 ? 10.216 -9.534 11.258 1.00 98.00 131 GLN A C 1
ATOM 1046 O O . GLN A 1 131 ? 10.725 -9.609 10.138 1.00 98.00 131 GLN A O 1
ATOM 1051 N N . GLN A 1 132 ? 9.528 -8.458 11.650 1.00 97.44 132 GLN A N 1
ATOM 1052 C CA . GLN A 1 132 ? 9.380 -7.263 10.817 1.00 97.44 132 GLN A CA 1
ATOM 1053 C C . GLN A 1 132 ? 10.730 -6.609 10.534 1.00 97.44 132 GLN A C 1
ATOM 1055 O O . GLN A 1 132 ? 11.009 -6.270 9.384 1.00 97.44 132 GLN A O 1
ATOM 1060 N N . LYS A 1 133 ? 11.589 -6.493 11.550 1.00 98.12 133 LYS A N 1
ATOM 1061 C CA . LYS A 1 133 ? 12.937 -5.948 11.392 1.00 98.12 133 LYS A CA 1
ATOM 1062 C C . LYS A 1 133 ? 13.767 -6.775 10.408 1.00 98.12 133 LYS A C 1
ATOM 1064 O O . LYS A 1 133 ? 14.342 -6.218 9.479 1.00 98.12 133 LYS A O 1
ATOM 1069 N N . PHE A 1 134 ? 13.752 -8.100 10.546 1.00 98.31 134 PHE A N 1
ATOM 1070 C CA . PHE A 1 134 ? 14.450 -9.001 9.628 1.00 98.31 134 PHE A CA 1
ATOM 1071 C C . PHE A 1 134 ? 13.942 -8.893 8.180 1.00 98.31 134 PHE A C 1
ATOM 1073 O O . PHE A 1 134 ? 14.729 -8.919 7.234 1.00 98.31 134 PHE A O 1
ATOM 1080 N N . LEU A 1 135 ? 12.623 -8.774 7.986 1.00 97.38 135 LEU A N 1
ATOM 1081 C CA . LEU A 1 135 ? 12.045 -8.584 6.654 1.00 97.38 135 LEU A CA 1
ATOM 1082 C C . LEU A 1 135 ? 12.436 -7.232 6.047 1.00 97.38 135 LEU A C 1
ATOM 1084 O O . LEU A 1 135 ? 12.740 -7.191 4.859 1.00 97.38 135 LEU A O 1
ATOM 1088 N N . SER A 1 136 ? 12.480 -6.169 6.855 1.00 98.00 136 SER A N 1
ATOM 1089 C CA . SER A 1 136 ? 12.942 -4.845 6.423 1.00 98.00 136 SER A CA 1
ATOM 1090 C C . SER A 1 136 ? 14.399 -4.885 5.961 1.00 98.00 136 SER A C 1
ATOM 1092 O O . SER A 1 136 ? 14.695 -4.451 4.857 1.00 98.00 136 SER A O 1
ATOM 1094 N N . GLU A 1 137 ? 15.296 -5.485 6.749 1.00 98.25 137 GLU A N 1
ATOM 1095 C CA . GLU A 1 137 ? 16.719 -5.605 6.394 1.00 98.25 137 GLU A CA 1
ATOM 1096 C C . GLU A 1 137 ? 16.922 -6.404 5.093 1.00 98.25 137 GLU A C 1
ATOM 1098 O O . GLU A 1 137 ? 17.734 -6.036 4.244 1.00 98.25 137 GLU A O 1
ATOM 1103 N N . ARG A 1 138 ? 16.147 -7.479 4.889 1.00 98.12 138 ARG A N 1
ATOM 1104 C CA . ARG A 1 138 ? 16.175 -8.246 3.632 1.00 98.12 138 ARG A CA 1
ATOM 1105 C C . ARG A 1 138 ? 15.635 -7.467 2.440 1.00 98.12 138 ARG A C 1
ATOM 1107 O O . ARG A 1 138 ? 16.085 -7.709 1.321 1.00 98.12 138 ARG A O 1
ATOM 1114 N N . GLN A 1 139 ? 14.642 -6.612 2.658 1.00 97.38 139 GLN A N 1
ATOM 1115 C CA . GLN A 1 139 ? 14.093 -5.765 1.609 1.00 97.38 139 GLN A CA 1
ATOM 1116 C C . GLN A 1 139 ? 15.123 -4.716 1.184 1.00 97.38 139 GLN A C 1
ATOM 1118 O O . GLN A 1 139 ? 15.400 -4.612 -0.006 1.00 97.38 139 GLN A O 1
ATOM 1123 N N . ASP A 1 140 ? 15.771 -4.052 2.142 1.00 97.19 140 ASP A N 1
ATOM 1124 C CA . ASP A 1 140 ? 16.832 -3.077 1.866 1.00 97.19 140 ASP A CA 1
ATOM 1125 C C . ASP A 1 140 ? 18.003 -3.714 1.093 1.00 97.19 140 ASP A C 1
ATOM 1127 O O . ASP A 1 140 ? 18.533 -3.131 0.146 1.00 97.19 140 ASP A O 1
ATOM 1131 N N . GLU A 1 141 ? 18.388 -4.949 1.442 1.00 98.44 141 GLU A N 1
ATOM 1132 C CA . GLU A 1 141 ? 19.414 -5.693 0.701 1.00 98.44 141 GLU A CA 1
ATOM 1133 C C . GLU A 1 141 ? 18.972 -6.018 -0.737 1.00 98.44 141 GLU A C 1
ATOM 1135 O O . GLU A 1 141 ? 19.762 -5.907 -1.679 1.00 98.44 141 GLU A O 1
ATOM 1140 N N . ALA A 1 142 ? 17.715 -6.428 -0.927 1.00 97.12 142 ALA A N 1
ATOM 1141 C CA . ALA A 1 142 ? 17.175 -6.717 -2.251 1.00 97.12 142 ALA A CA 1
ATOM 1142 C C . ALA A 1 142 ? 17.113 -5.454 -3.122 1.00 97.12 142 ALA A C 1
ATOM 1144 O O . ALA A 1 142 ? 17.535 -5.504 -4.278 1.00 97.12 142 ALA A O 1
ATOM 1145 N N . ASP A 1 143 ? 16.673 -4.329 -2.560 1.00 97.69 143 ASP A N 1
ATOM 1146 C CA . ASP A 1 143 ? 16.603 -3.035 -3.243 1.00 97.69 143 ASP A CA 1
ATOM 1147 C C . ASP A 1 143 ? 18.008 -2.539 -3.635 1.00 97.69 143 ASP A C 1
ATOM 1149 O O . ASP A 1 143 ? 18.217 -2.037 -4.747 1.00 97.69 143 ASP A O 1
ATOM 1153 N N . GLY A 1 144 ? 19.010 -2.780 -2.781 1.00 97.88 144 GLY A N 1
ATOM 1154 C CA . GLY A 1 144 ? 20.418 -2.550 -3.106 1.00 97.88 144 GLY A CA 1
ATOM 1155 C C . GLY A 1 144 ? 20.879 -3.356 -4.325 1.00 97.88 144 GLY A C 1
ATOM 1156 O O . GLY A 1 144 ? 21.416 -2.790 -5.278 1.00 97.88 144 GLY A O 1
ATOM 1157 N N . ARG A 1 145 ? 20.595 -4.665 -4.356 1.00 98.25 145 ARG A N 1
ATOM 1158 C CA . ARG A 1 145 ? 20.937 -5.533 -5.501 1.00 98.25 145 ARG A CA 1
ATOM 1159 C C . ARG A 1 145 ? 20.206 -5.133 -6.784 1.00 98.25 145 ARG A C 1
ATOM 1161 O O . ARG A 1 145 ? 20.788 -5.222 -7.862 1.00 98.25 145 ARG A O 1
ATOM 1168 N N . VAL A 1 146 ? 18.945 -4.705 -6.692 1.00 98.44 146 VAL A N 1
ATOM 1169 C CA . VAL A 1 146 ? 18.184 -4.197 -7.849 1.00 98.44 146 VAL A CA 1
ATOM 1170 C C . VAL A 1 146 ? 18.856 -2.949 -8.411 1.00 98.44 146 VAL A C 1
ATOM 1172 O O . VAL A 1 146 ? 19.117 -2.895 -9.610 1.00 98.44 146 VAL A O 1
ATOM 1175 N N . THR A 1 147 ? 19.233 -2.006 -7.548 1.00 98.06 147 THR A N 1
ATOM 1176 C CA . THR A 1 147 ? 19.929 -0.777 -7.955 1.00 98.06 147 THR A CA 1
ATOM 1177 C C . THR A 1 147 ? 21.270 -1.083 -8.638 1.00 98.06 147 THR A C 1
ATOM 1179 O O . THR A 1 147 ? 21.604 -0.487 -9.662 1.00 98.06 147 THR A O 1
ATOM 1182 N N . GLU A 1 148 ? 22.046 -2.038 -8.114 1.00 98.50 148 GLU A N 1
ATOM 1183 C CA . GLU A 1 148 ? 23.299 -2.486 -8.742 1.00 98.50 148 GLU A CA 1
ATOM 1184 C C . GLU A 1 148 ? 23.063 -3.109 -10.126 1.00 98.50 148 GLU A C 1
ATOM 1186 O O . GLU A 1 148 ? 23.792 -2.815 -11.079 1.00 98.50 148 GLU A O 1
ATOM 1191 N N . LEU A 1 149 ? 22.031 -3.948 -10.265 1.00 97.88 149 LEU A N 1
ATOM 1192 C CA . LEU A 1 149 ? 21.670 -4.557 -11.544 1.00 97.88 149 LEU A CA 1
ATOM 1193 C C . LEU A 1 149 ? 21.221 -3.512 -12.568 1.00 97.88 149 LEU A C 1
ATOM 1195 O O . LEU A 1 149 ? 21.638 -3.588 -13.722 1.00 97.88 149 LEU A O 1
ATOM 1199 N N . GLU A 1 150 ? 20.432 -2.520 -12.162 1.00 98.00 150 GLU A N 1
ATOM 1200 C CA . GLU A 1 150 ? 20.018 -1.411 -13.029 1.00 98.00 150 GLU A CA 1
ATOM 1201 C C . GLU A 1 150 ? 21.226 -0.618 -13.546 1.00 98.00 150 GLU A C 1
ATOM 1203 O O . GLU A 1 150 ? 21.319 -0.325 -14.740 1.00 98.00 150 GLU A O 1
ATOM 1208 N N . GLN A 1 151 ? 22.208 -0.343 -12.682 1.00 98.31 151 GLN A N 1
ATOM 1209 C CA . GLN A 1 151 ? 23.453 0.314 -13.088 1.00 98.31 151 GLN A CA 1
ATOM 1210 C C . GLN A 1 151 ? 24.265 -0.535 -14.072 1.00 98.31 151 GLN A C 1
ATOM 1212 O O . GLN A 1 151 ? 24.798 -0.003 -15.049 1.00 98.31 151 GLN A O 1
ATOM 1217 N N . LEU A 1 152 ? 24.363 -1.849 -13.847 1.00 98.06 152 LEU A N 1
ATOM 1218 C CA . LEU A 1 152 ? 25.056 -2.758 -14.763 1.00 98.06 152 LEU A CA 1
ATOM 1219 C C . LEU A 1 152 ? 24.362 -2.836 -16.126 1.00 98.06 152 LEU A C 1
ATOM 1221 O O . LEU A 1 152 ? 25.045 -2.808 -17.151 1.00 98.06 152 LEU A O 1
ATOM 1225 N N . VAL A 1 153 ? 23.028 -2.897 -16.151 1.00 98.44 153 VAL A N 1
ATOM 1226 C CA . VAL A 1 153 ? 22.241 -2.859 -17.391 1.00 98.44 153 VAL A CA 1
ATOM 1227 C C . VAL A 1 153 ? 22.525 -1.565 -18.146 1.00 98.44 153 VAL A C 1
ATOM 1229 O O . VAL A 1 153 ? 22.901 -1.627 -19.314 1.00 98.44 153 VAL A O 1
ATOM 1232 N N . HIS A 1 154 ? 22.475 -0.415 -17.473 1.00 98.31 154 HIS A N 1
ATOM 1233 C CA . HIS A 1 154 ? 22.760 0.870 -18.106 1.00 98.31 154 HIS A CA 1
ATOM 1234 C C . HIS A 1 154 ? 24.188 0.945 -18.682 1.00 98.31 154 HIS A C 1
ATOM 1236 O O . HIS A 1 154 ? 24.400 1.403 -19.805 1.00 98.31 154 HIS A O 1
ATOM 1242 N N . GLN A 1 155 ? 25.189 0.424 -17.963 1.00 98.12 155 GLN A N 1
ATOM 1243 C CA . GLN A 1 155 ? 26.563 0.345 -18.473 1.00 98.12 155 GLN A CA 1
ATOM 1244 C C . GLN A 1 155 ? 26.689 -0.564 -19.702 1.00 98.12 155 GLN A C 1
ATOM 1246 O O . GLN A 1 155 ? 27.478 -0.276 -20.606 1.00 98.12 155 GLN A O 1
ATOM 1251 N N . LEU A 1 156 ? 25.959 -1.682 -19.733 1.00 98.12 156 LEU A N 1
ATOM 1252 C CA . LEU A 1 156 ? 25.938 -2.585 -20.882 1.00 98.12 156 LEU A CA 1
ATOM 1253 C C . LEU A 1 156 ? 25.253 -1.941 -22.088 1.00 98.12 156 LEU A C 1
ATOM 1255 O O . LEU A 1 156 ? 25.746 -2.099 -23.203 1.00 98.12 156 LEU A O 1
ATOM 1259 N N . GLU A 1 157 ? 24.179 -1.186 -21.874 1.00 98.25 157 GLU A N 1
ATOM 1260 C CA . GLU A 1 157 ? 23.492 -0.439 -22.928 1.00 98.25 157 GLU A CA 1
ATOM 1261 C C . GLU A 1 157 ? 24.410 0.609 -23.566 1.00 98.25 157 GLU A C 1
ATOM 1263 O O . GLU A 1 157 ? 24.538 0.639 -24.790 1.00 98.25 157 GLU A O 1
ATOM 1268 N N . GLU A 1 158 ? 25.129 1.401 -22.766 1.00 98.50 158 GLU A N 1
ATOM 1269 C CA . GLU A 1 158 ? 26.086 2.394 -23.278 1.00 98.50 158 GLU A CA 1
ATOM 1270 C C . GLU A 1 158 ? 27.277 1.743 -24.003 1.00 98.50 158 GLU A C 1
ATOM 1272 O O . GLU A 1 158 ? 27.702 2.196 -25.072 1.00 98.50 158 GLU A O 1
ATOM 1277 N N . LYS A 1 159 ? 27.796 0.622 -23.484 1.00 98.31 159 LYS A N 1
ATOM 1278 C CA . LYS A 1 159 ? 28.823 -0.169 -24.185 1.00 98.31 159 LYS A CA 1
ATOM 1279 C C . LYS A 1 159 ? 28.312 -0.720 -25.514 1.00 98.31 159 LYS A C 1
ATOM 1281 O O . LYS A 1 159 ? 29.037 -0.705 -26.504 1.00 98.31 159 LYS A O 1
ATOM 1286 N N . HIS A 1 160 ? 27.076 -1.205 -25.555 1.00 97.81 160 HIS A N 1
ATOM 1287 C CA . HIS A 1 160 ? 26.493 -1.739 -26.780 1.00 97.81 160 HIS A CA 1
ATOM 1288 C C . HIS A 1 160 ? 26.245 -0.629 -27.805 1.00 97.81 160 HIS A C 1
ATOM 1290 O O . HIS A 1 160 ? 26.563 -0.793 -28.980 1.00 97.81 160 HIS A O 1
ATOM 1296 N N . LYS A 1 161 ? 25.754 0.530 -27.359 1.00 98.44 161 LYS A N 1
ATOM 1297 C CA . LYS A 1 161 ? 25.555 1.714 -28.197 1.00 98.44 161 LYS A CA 1
ATOM 1298 C C . LYS A 1 161 ? 26.860 2.195 -28.836 1.00 98.44 161 LYS A C 1
ATOM 1300 O O . LYS A 1 161 ? 26.912 2.356 -30.051 1.00 98.44 161 LYS A O 1
ATOM 1305 N N . THR A 1 162 ? 27.919 2.356 -28.046 1.00 98.38 162 THR A N 1
ATOM 1306 C CA . THR A 1 162 ? 29.236 2.778 -28.557 1.00 98.38 162 THR A CA 1
ATOM 1307 C C . THR A 1 162 ? 29.835 1.756 -29.529 1.00 98.38 162 THR A C 1
ATOM 1309 O O . THR A 1 162 ? 30.428 2.131 -30.542 1.00 98.38 162 THR A O 1
ATOM 1312 N N . GLU A 1 163 ? 29.640 0.459 -29.282 1.00 98.56 163 GLU A N 1
ATOM 1313 C CA . GLU A 1 163 ? 30.088 -0.593 -30.198 1.00 98.56 163 GLU A CA 1
ATOM 1314 C C . GLU A 1 163 ? 29.302 -0.586 -31.520 1.00 98.56 163 GLU A C 1
ATOM 1316 O O . GLU A 1 163 ? 29.900 -0.728 -32.588 1.00 98.56 163 GLU A O 1
ATOM 1321 N N . LEU A 1 164 ? 27.986 -0.348 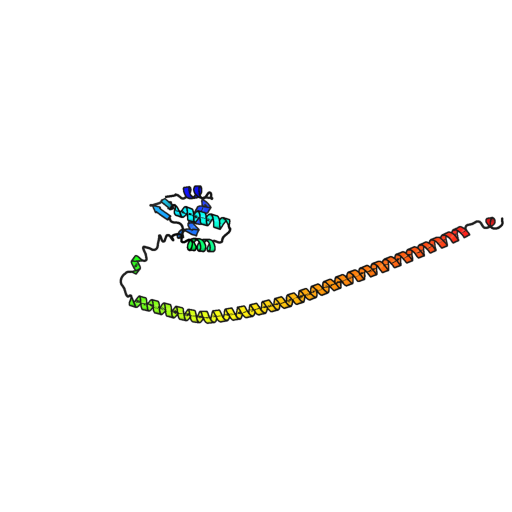-31.478 1.00 98.31 164 LEU A N 1
ATOM 1322 C CA . LEU A 1 164 ? 27.165 -0.172 -32.679 1.00 98.31 164 LEU A CA 1
ATOM 1323 C C . LEU A 1 164 ? 27.588 1.060 -33.489 1.00 98.31 164 LEU A C 1
ATOM 1325 O O . LEU A 1 164 ? 27.702 0.967 -34.711 1.00 98.31 164 LEU A O 1
ATOM 1329 N N . GLU A 1 165 ? 27.873 2.186 -32.833 1.00 98.44 165 GLU A N 1
ATOM 1330 C CA . GLU A 1 165 ? 28.396 3.396 -33.484 1.00 98.44 165 GLU A CA 1
ATOM 1331 C C . GLU A 1 165 ? 29.746 3.124 -34.167 1.00 98.44 165 GLU A C 1
ATOM 1333 O O . GLU A 1 165 ? 29.956 3.505 -35.321 1.00 98.44 165 GLU A O 1
ATOM 1338 N N . ARG A 1 166 ? 30.642 2.381 -33.504 1.00 98.50 166 ARG A N 1
ATOM 1339 C CA . ARG A 1 166 ? 31.935 1.967 -34.068 1.00 98.50 166 ARG A CA 1
ATOM 1340 C C . ARG A 1 166 ? 31.771 1.071 -35.295 1.00 98.50 166 ARG A C 1
ATOM 1342 O O . ARG A 1 166 ? 32.501 1.229 -36.275 1.00 98.50 166 ARG A O 1
ATOM 1349 N N . ILE A 1 167 ? 30.844 0.115 -35.244 1.00 98.38 167 ILE A N 1
ATOM 1350 C CA . ILE A 1 167 ? 30.532 -0.770 -36.373 1.00 98.38 167 ILE A CA 1
ATOM 1351 C C . ILE A 1 167 ? 29.958 0.044 -37.539 1.00 98.38 167 ILE A C 1
ATOM 1353 O O . ILE A 1 167 ? 30.416 -0.115 -38.669 1.00 98.38 167 ILE A O 1
ATOM 1357 N N . ALA A 1 168 ? 29.016 0.952 -37.271 1.00 98.38 168 ALA A N 1
ATOM 1358 C CA . ALA A 1 168 ? 28.427 1.822 -38.286 1.00 98.38 168 ALA A CA 1
ATOM 1359 C C . ALA A 1 168 ? 29.486 2.696 -38.978 1.00 98.38 168 ALA A C 1
ATOM 1361 O O . ALA A 1 168 ? 29.528 2.754 -40.206 1.00 98.38 168 ALA A O 1
ATOM 1362 N N . GLN A 1 169 ? 30.398 3.294 -38.206 1.00 98.44 169 GLN A N 1
ATOM 1363 C CA . GLN A 1 169 ? 31.489 4.107 -38.743 1.00 98.44 169 GLN A CA 1
ATOM 1364 C C . GLN A 1 169 ? 32.433 3.298 -39.645 1.00 98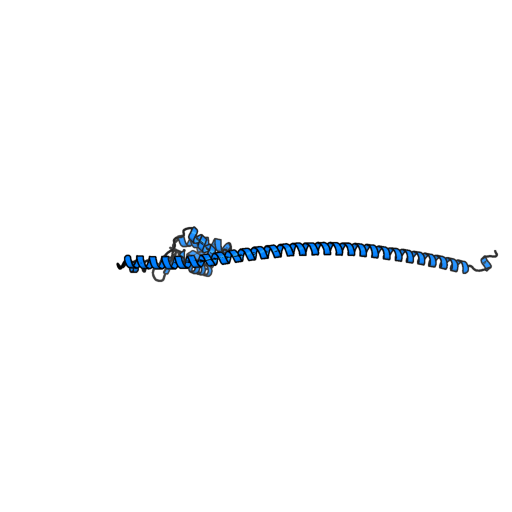.44 169 GLN A C 1
ATOM 1366 O O . GLN A 1 169 ? 32.859 3.786 -40.691 1.00 98.44 169 GLN A O 1
ATOM 1371 N N . LYS A 1 170 ? 32.756 2.052 -39.270 1.00 98.56 170 LYS A N 1
ATOM 1372 C CA . LYS A 1 170 ? 33.567 1.161 -40.116 1.00 98.56 170 LYS A CA 1
ATOM 1373 C C . LYS A 1 170 ? 32.876 0.845 -41.437 1.00 98.56 170 LYS A C 1
ATOM 1375 O O . LYS A 1 170 ? 33.508 0.950 -42.483 1.00 98.56 170 LYS A O 1
ATOM 1380 N N . PHE A 1 171 ? 31.585 0.518 -41.401 1.00 98.31 171 PHE A N 1
ATOM 1381 C CA . PHE A 1 171 ? 30.816 0.276 -42.621 1.00 98.31 171 PHE A CA 1
ATOM 1382 C C . PHE A 1 171 ? 30.756 1.514 -43.523 1.00 98.31 171 PHE A C 1
ATOM 1384 O O . PHE A 1 171 ? 30.865 1.385 -44.739 1.00 98.31 171 PHE A O 1
ATOM 1391 N N . GLU A 1 172 ? 30.625 2.714 -42.956 1.00 98.50 172 GLU A N 1
ATOM 1392 C CA . GLU A 1 172 ? 30.640 3.959 -43.731 1.00 98.50 172 GLU A CA 1
ATOM 1393 C C . GLU A 1 172 ? 31.997 4.195 -44.417 1.00 98.50 172 GLU A C 1
ATOM 1395 O O . GLU A 1 172 ? 32.041 4.544 -45.598 1.00 98.50 172 GLU A O 1
ATOM 1400 N N . GLN A 1 173 ? 33.106 3.918 -43.721 1.00 98.31 173 GLN A N 1
ATOM 1401 C CA . GLN A 1 173 ? 34.456 3.985 -44.293 1.00 98.31 173 GLN A CA 1
ATOM 1402 C C . GLN A 1 173 ? 34.662 2.970 -45.427 1.00 98.31 173 GLN A C 1
ATOM 1404 O O . GLN A 1 173 ? 35.205 3.324 -46.473 1.00 98.31 173 GLN A O 1
ATOM 1409 N N . GLU A 1 174 ? 34.214 1.726 -45.245 1.00 98.38 174 GLU A N 1
ATOM 1410 C CA . GLU A 1 174 ? 34.290 0.679 -46.272 1.00 98.38 174 GLU A CA 1
ATOM 1411 C C . GLU A 1 174 ? 33.443 1.025 -47.506 1.00 98.38 174 GLU A C 1
ATOM 1413 O O . GLU A 1 174 ? 33.894 0.844 -48.640 1.00 98.38 174 GLU A O 1
ATOM 1418 N N . LEU A 1 175 ? 32.241 1.580 -47.308 1.00 98.25 175 LEU A N 1
ATOM 1419 C CA . LEU A 1 175 ? 31.380 2.042 -48.399 1.00 98.25 175 LEU A CA 1
ATOM 1420 C C . LEU A 1 175 ? 32.023 3.179 -49.195 1.00 98.25 175 LEU A C 1
ATOM 1422 O O . LEU A 1 175 ? 31.950 3.179 -50.426 1.00 98.25 175 LEU A O 1
ATOM 1426 N N . GLU A 1 176 ? 32.649 4.140 -48.520 1.00 98.50 176 GLU A N 1
ATOM 1427 C CA . GLU A 1 176 ? 33.313 5.254 -49.193 1.00 98.50 176 GLU A CA 1
ATOM 1428 C C . GLU A 1 176 ? 34.572 4.795 -49.9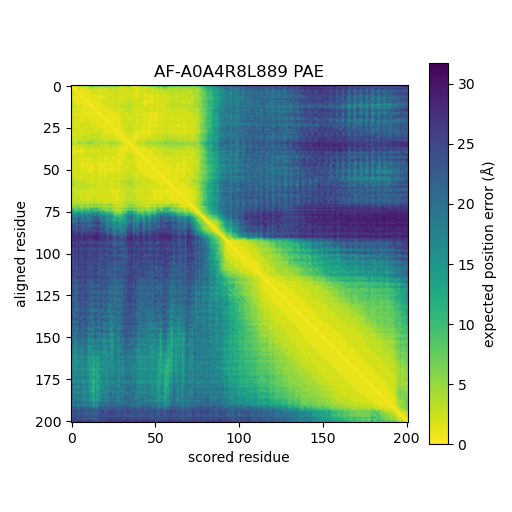42 1.00 98.50 176 GLU A C 1
ATOM 1430 O O . GLU A 1 176 ? 34.786 5.189 -51.090 1.00 98.50 176 GLU A O 1
ATOM 1435 N N . ALA A 1 177 ? 35.354 3.878 -49.364 1.00 98.31 177 ALA A N 1
ATOM 1436 C CA . ALA A 1 177 ? 36.482 3.250 -50.050 1.00 98.31 177 ALA A CA 1
ATOM 1437 C C . ALA A 1 177 ? 36.032 2.512 -51.325 1.00 98.31 177 ALA A C 1
ATOM 1439 O O . ALA A 1 177 ? 36.578 2.749 -52.404 1.00 98.31 177 ALA A O 1
ATOM 1440 N N . ALA A 1 178 ? 34.973 1.699 -51.238 1.00 98.31 178 ALA A N 1
ATOM 1441 C CA . ALA A 1 178 ? 34.412 0.998 -52.391 1.00 98.31 178 ALA A CA 1
ATOM 1442 C C . ALA A 1 178 ? 33.892 1.967 -53.470 1.00 98.31 178 ALA A C 1
ATOM 1444 O O . ALA A 1 178 ? 34.084 1.739 -54.667 1.00 98.31 178 ALA A O 1
ATOM 1445 N N . ARG A 1 179 ? 33.266 3.086 -53.077 1.00 98.31 179 ARG A N 1
ATOM 1446 C CA . ARG A 1 179 ? 32.840 4.141 -54.016 1.00 98.31 179 ARG A CA 1
ATOM 1447 C C . ARG A 1 179 ? 34.022 4.771 -54.744 1.00 98.31 179 ARG A C 1
ATOM 1449 O O . ARG A 1 179 ? 33.934 4.978 -55.955 1.00 98.31 179 ARG A O 1
ATOM 1456 N N . MET A 1 180 ? 35.116 5.043 -54.037 1.00 98.44 180 MET A N 1
ATOM 1457 C CA . MET A 1 180 ? 36.342 5.587 -54.623 1.00 98.44 180 MET A CA 1
ATOM 1458 C C . MET A 1 180 ? 36.993 4.607 -55.606 1.00 98.44 180 MET A C 1
ATOM 1460 O O . MET A 1 180 ? 37.396 5.014 -56.698 1.00 98.44 180 MET A O 1
ATOM 1464 N N . GLU A 1 181 ? 37.031 3.312 -55.287 1.00 98.44 181 GLU A N 1
ATOM 1465 C CA . GLU A 1 181 ? 37.512 2.269 -56.204 1.00 98.44 181 GLU A CA 1
ATOM 1466 C C . GLU A 1 181 ? 36.638 2.156 -57.463 1.00 98.44 181 GLU A C 1
ATOM 1468 O O . GLU A 1 181 ? 37.151 2.121 -58.587 1.00 98.44 181 GLU A O 1
ATOM 1473 N N . ILE A 1 182 ? 35.309 2.172 -57.308 1.00 98.00 182 ILE A N 1
ATOM 1474 C CA . ILE A 1 182 ? 34.365 2.179 -58.437 1.00 98.00 182 ILE A CA 1
ATOM 1475 C C . ILE A 1 182 ? 34.561 3.435 -59.300 1.00 98.00 182 ILE A C 1
ATOM 1477 O O . ILE A 1 182 ? 34.552 3.352 -60.529 1.00 98.00 182 ILE A O 1
ATOM 1481 N N . ALA A 1 183 ? 34.757 4.604 -58.689 1.00 98.25 183 ALA A N 1
ATOM 1482 C CA . ALA A 1 183 ? 35.001 5.846 -59.416 1.00 98.25 183 ALA A CA 1
ATOM 1483 C C . ALA A 1 183 ? 36.325 5.803 -60.199 1.00 98.25 183 ALA A C 1
ATOM 1485 O O . ALA A 1 183 ? 36.350 6.172 -61.376 1.00 98.25 183 ALA A O 1
ATOM 1486 N N . SER A 1 184 ? 37.397 5.298 -59.580 1.00 98.19 184 SER A N 1
ATOM 1487 C CA . SER A 1 184 ? 38.710 5.129 -60.213 1.00 98.19 184 SER A CA 1
ATOM 1488 C C . SER A 1 184 ? 38.646 4.166 -61.403 1.00 98.19 184 SER A C 1
ATOM 1490 O O . SER A 1 184 ? 39.001 4.527 -62.526 1.00 98.19 184 SER A O 1
ATOM 1492 N N . THR A 1 185 ? 38.084 2.971 -61.203 1.00 97.88 185 THR A N 1
ATOM 1493 C CA . THR A 1 185 ? 37.925 1.964 -62.268 1.00 97.88 185 THR A CA 1
ATOM 1494 C C . THR A 1 185 ? 37.040 2.469 -63.412 1.00 97.88 185 THR A C 1
ATOM 1496 O O . THR A 1 185 ? 37.332 2.223 -64.587 1.00 97.88 185 THR A O 1
ATOM 1499 N N . LYS A 1 186 ? 35.987 3.242 -63.111 1.00 97.50 186 LYS A N 1
ATOM 1500 C CA . LYS A 1 186 ? 35.153 3.903 -64.125 1.00 97.50 186 LYS A CA 1
ATOM 1501 C C . LYS A 1 186 ? 35.949 4.930 -64.940 1.00 97.50 186 LYS A C 1
ATOM 1503 O O . LYS A 1 186 ? 35.825 4.937 -66.166 1.00 97.50 186 LYS A O 1
ATOM 1508 N N . ALA A 1 187 ? 36.780 5.748 -64.294 1.00 97.06 187 ALA A N 1
ATOM 1509 C CA . ALA A 1 187 ? 37.640 6.722 -64.968 1.00 97.06 187 ALA A CA 1
ATOM 1510 C C . ALA A 1 187 ? 38.708 6.045 -65.851 1.00 97.06 187 ALA A C 1
ATOM 1512 O O . ALA A 1 187 ? 38.956 6.480 -66.980 1.00 97.06 187 ALA A O 1
ATOM 1513 N N . GLU A 1 188 ? 39.303 4.942 -65.389 1.00 96.56 188 GLU A N 1
ATOM 1514 C CA . GLU A 1 188 ? 40.229 4.128 -66.185 1.00 96.56 188 GLU A CA 1
ATOM 1515 C C . GLU A 1 188 ? 39.557 3.544 -67.435 1.00 96.56 188 GLU A C 1
ATOM 1517 O O . GLU A 1 188 ? 40.109 3.624 -68.538 1.00 96.56 188 GLU A O 1
ATOM 1522 N N . LEU A 1 189 ? 38.345 2.994 -67.294 1.00 95.44 189 LEU A N 1
ATOM 1523 C CA . LEU A 1 189 ? 37.561 2.470 -68.417 1.00 95.44 189 LEU A CA 1
ATOM 1524 C C . LEU A 1 189 ? 37.214 3.561 -69.436 1.00 95.44 189 LEU A C 1
ATOM 1526 O O . LEU A 1 189 ? 37.280 3.322 -70.642 1.00 95.44 189 LEU A O 1
ATOM 1530 N N . GLU A 1 190 ? 36.856 4.757 -68.976 1.00 95.56 190 GLU A N 1
ATOM 1531 C CA . GLU A 1 190 ? 36.563 5.897 -69.847 1.00 95.56 190 GLU A CA 1
ATOM 1532 C C . GLU A 1 190 ? 37.809 6.376 -70.607 1.00 95.56 190 GLU A C 1
ATOM 1534 O O . GLU A 1 190 ? 37.742 6.635 -71.811 1.00 95.56 190 GLU A O 1
ATOM 1539 N N . ASN A 1 191 ? 38.975 6.385 -69.955 1.00 93.44 191 ASN A N 1
ATOM 1540 C CA . ASN A 1 191 ? 40.250 6.655 -70.617 1.00 93.44 191 ASN A CA 1
ATOM 1541 C C . ASN A 1 191 ? 40.594 5.601 -71.681 1.00 93.44 191 ASN A C 1
ATOM 1543 O O . ASN A 1 191 ? 41.038 5.972 -72.767 1.00 93.44 191 ASN A O 1
ATOM 1547 N N . ARG A 1 192 ? 40.333 4.310 -71.425 1.00 92.44 192 ARG A N 1
ATOM 1548 C CA . ARG A 1 192 ? 40.537 3.227 -72.410 1.00 92.44 192 ARG A CA 1
ATOM 1549 C C . ARG A 1 192 ? 39.581 3.297 -73.603 1.00 92.44 192 ARG A C 1
ATOM 1551 O O . ARG A 1 192 ? 39.930 2.831 -74.682 1.00 92.44 192 ARG A O 1
ATOM 1558 N N . LYS A 1 193 ? 38.388 3.880 -73.437 1.00 91.50 193 LYS A N 1
ATOM 1559 C CA . LYS A 1 193 ? 37.418 4.090 -74.529 1.00 91.50 193 LYS A CA 1
ATOM 1560 C C . LYS A 1 193 ? 37.813 5.217 -75.488 1.00 91.50 193 LYS A C 1
ATOM 1562 O O . LYS A 1 193 ? 37.184 5.353 -76.539 1.00 91.50 193 LYS A O 1
ATOM 1567 N N . LYS A 1 194 ? 38.825 6.034 -75.167 1.00 84.31 194 LYS A N 1
ATOM 1568 C CA . LYS A 1 194 ? 39.319 7.064 -76.090 1.00 84.31 194 LYS A CA 1
ATOM 1569 C C . LYS A 1 194 ? 39.847 6.377 -77.359 1.00 84.31 194 LYS A C 1
ATOM 1571 O O . LYS A 1 194 ? 40.681 5.481 -77.255 1.00 84.31 194 LYS A O 1
ATOM 1576 N N . PRO A 1 195 ? 39.372 6.759 -78.558 1.00 80.69 195 PRO A N 1
ATOM 1577 C CA . PRO A 1 195 ? 39.763 6.074 -79.777 1.00 80.69 195 PRO A CA 1
ATOM 1578 C C . PRO A 1 195 ? 41.272 6.139 -79.997 1.00 80.69 195 PRO A C 1
ATOM 1580 O O . PRO A 1 195 ? 41.856 7.221 -79.936 1.00 80.69 195 PRO A O 1
ATOM 1583 N N . TRP A 1 196 ? 41.890 4.998 -80.301 1.00 77.62 196 TRP A N 1
ATOM 1584 C CA . TRP A 1 196 ? 43.340 4.868 -80.480 1.00 77.62 196 TRP A CA 1
ATOM 1585 C C . TRP A 1 196 ? 43.914 5.836 -81.532 1.00 77.62 196 TRP A C 1
ATOM 1587 O O . TRP A 1 196 ? 45.053 6.277 -81.409 1.00 77.62 196 TRP A O 1
ATOM 1597 N N . TRP A 1 197 ? 43.114 6.252 -82.522 1.00 75.94 197 TRP A N 1
ATOM 1598 C CA . TRP A 1 197 ? 43.514 7.232 -83.539 1.00 75.94 197 TRP A CA 1
ATOM 1599 C C . TRP A 1 197 ? 43.628 8.679 -83.032 1.00 75.94 197 TRP A C 1
ATOM 1601 O O . TRP A 1 197 ? 44.243 9.501 -83.702 1.00 75.94 197 TRP A O 1
ATOM 1611 N N . LYS A 1 198 ? 43.073 9.022 -81.860 1.00 71.25 198 LYS A N 1
ATOM 1612 C CA . LYS A 1 198 ? 43.255 10.353 -81.242 1.00 71.25 198 LYS A CA 1
ATOM 1613 C C . LYS A 1 198 ? 44.603 10.515 -80.523 1.00 71.25 198 LYS A C 1
ATOM 1615 O O . LYS A 1 198 ? 44.880 11.603 -80.041 1.00 71.25 198 LYS A O 1
ATOM 1620 N N . ILE A 1 199 ? 45.418 9.461 -80.440 1.00 68.12 199 ILE A N 1
ATOM 1621 C CA . ILE A 1 199 ? 46.719 9.466 -79.745 1.00 68.12 199 ILE A CA 1
ATOM 1622 C C . ILE A 1 199 ? 47.877 9.840 -80.701 1.00 68.12 199 ILE A C 1
ATOM 1624 O O . ILE A 1 199 ? 48.953 10.202 -80.242 1.00 68.12 199 ILE A O 1
ATOM 1628 N N . TRP A 1 200 ? 47.659 9.804 -82.023 1.00 70.44 200 TRP A N 1
ATOM 1629 C CA . TRP A 1 200 ? 48.705 9.968 -83.052 1.00 70.44 200 TRP A CA 1
ATOM 1630 C C . TRP A 1 200 ? 48.612 11.270 -83.871 1.00 70.44 200 TRP A C 1
ATOM 1632 O O . TRP A 1 200 ? 49.168 11.347 -84.966 1.00 70.44 200 TRP A O 1
ATOM 1642 N N . ARG A 1 201 ? 47.890 12.280 -83.381 1.00 57.94 201 ARG A N 1
ATOM 1643 C CA . ARG A 1 201 ? 47.818 13.622 -83.982 1.00 57.94 201 ARG A CA 1
ATOM 1644 C C . ARG A 1 201 ? 48.431 14.636 -83.037 1.00 57.94 201 ARG A C 1
ATOM 1646 O O . ARG A 1 201 ? 49.110 15.542 -83.557 1.00 57.94 201 ARG A O 1
#

Foldseek 3Di:
DDALVRLCVLQVDDSVVSVVCCVLVVQLWDWDDDDPGIDGDPVNSVLVNLVVVCVVVVHDSVVNVVVSVVVPRDGPPVDCPVPVVVVPPDDDPPVVVVVVVVVVVVVVVVVVVVVVVVVVVVVVVVVVVVVVVVVVVVVVVVVVVVVVVVVVVVVVVVVVVVVVVVVVVVVVVVVVVVVVVVVVVVVVVVVVPPDPVVVPD

Sequence (201 aa):
MLRKKDLVEVLGVAKSTVADWISEFQVFIPIIKEGALTYYKPESVNVLQTIKTMREQNMPKSEIYAVLQQRGFPITISEAEEDVQKVLGKLDARKQLLDVMNQVGNALERLADQEETIEHIEKRQDALSDQQKFLSERQDEADGRVTELEQLVHQLEEKHKTELERIAQKFEQELEAARMEIASTKAELENRKKPWWKIWR

Radius of gyration: 47.0 Å; Cα contacts (8 Å, |Δi|>4): 77; chains: 1; bounding box: 100×37×139 Å

InterPro domains:
  IPR000551 MerR-type HTH domain [PF13411] (5-70)
  IPR009061 Putative DNA-binding domain superfamily [SSF46955] (5-108)

pLDDT: mean 90.28, std 13.18, range [47.19, 98.56]

Nearest PDB structures (foldseek):
  5gpe-assembly4_G  TM=6.226E-01  e=3.949E-03  Cupriavidus metallidurans CH34
  4wls-assembly1_B  TM=5.767E-01  e=1.359E-02  Escherichia coli DH5[alpha]
  6jni-as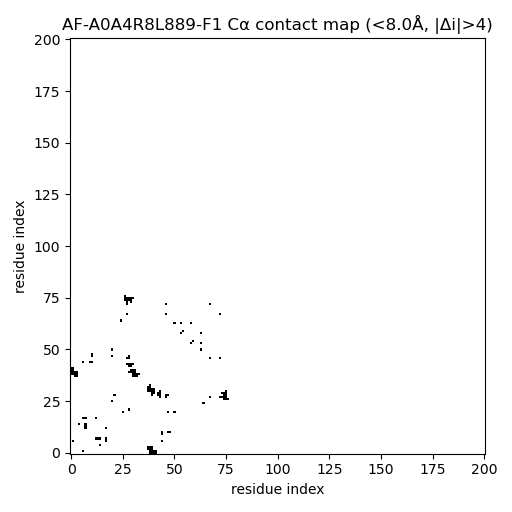sembly4_G  TM=5.586E-01  e=3.377E-02  Pseudomonas putida
  5d90-assembly2_C  TM=5.379E-01  e=4.104E-02  Haemophilus influenzae Rd KW20
  3qao-assembly1_A-2  TM=5.517E-01  e=3.604E-02  Listeria monocytogenes EGD-e

Solvent-accessible surface area (backbone atoms only — not comparable to full-atom values): 11429 Å² total; per-residue (Å²): 122,38,43,73,67,55,52,31,66,74,68,73,51,58,68,65,59,55,49,51,50,47,68,75,45,44,55,52,39,43,72,46,76,61,86,96,44,67,33,31,44,75,67,30,52,60,49,52,52,51,49,49,57,40,53,78,68,67,54,53,72,71,57,53,52,53,52,47,57,72,72,61,53,65,67,52,74,87,78,55,73,75,59,60,69,64,68,71,63,91,75,54,76,67,55,54,51,50,52,50,51,51,50,50,51,57,48,51,53,52,50,56,59,44,51,57,53,48,55,52,50,51,55,50,50,52,52,50,51,54,49,50,52,54,51,49,55,53,47,55,52,50,53,51,53,50,53,52,50,53,54,51,49,52,54,50,50,54,52,49,50,54,50,51,52,53,52,51,52,49,52,52,53,53,52,51,51,52,49,50,52,53,51,49,53,51,52,52,52,56,60,68,65,52,61,77,74,75,76,80,117

Secondary structure (DSSP, 8-state):
-B-HHHHHHHHTS-HHHHHHHHHHSGGGS-EEEETTEEEE-THHHHHHHHHHHHHHTT--HHHHHHHHHHTT------SSHHHHHHHTS---HHHHHHHHHHHHHHHHHHHHHHHHHHHHHHHHHHHHHHHHHHHHHHHHHHHHHHHHHHHHHHHHHHHHHHHHHHHHHHHHHHHHHHHHHHHHHHHHHHHHTS-GGGG--